Protein AF-A0A951KDK4-F1 (afdb_monomer)

Nearest PDB structures (foldseek):
  2oqk-assembly1_A  TM=6.775E-01  e=5.204E-03  Cryptosporidium parvum Iowa II
  6zp4-assembly1_G  TM=6.959E-01  e=1.369E-02  Homo sapiens
  8s8e-assembly1_i  TM=6.878E-01  e=4.715E-02  Saccharomyces cerevisiae S288C
  9e8n-assembly1_D  TM=5.564E-01  e=2.105E-02  Homo sapiens
  8ybm-assembly1_A  TM=3.283E-01  e=1.458E-01  Staphylococcus aureus

Secondary structure (DSSP, 8-state):
---------------------------------PPPS-------------------------------SSSSSSTTSSSSSSSSTTSSTTTTT--EEEEEEE-S--TT-SEEEEEETTS-EEEEEE--TT-TT--TT-EEEEEEEEETTEEEEEEEEEEE-TTTTSTT-EEEEEEEEEE-STTEEEEEETTS-EEEEEE--SSPP---TT-EEEEEEEEETTEEEEEEEEEE--TT-EEEEEEEEEEEEEETTEEEEEETTS-EEEEE-SS--TT--TT-EEEEEEEEETTEEEEEEEEE-

Sequence (301 aa):
MKLQLTRNRFAALAVLGSITGAPFLALIPSALAAPPDQAPAWGYRNKDNKGKKPKKDKNRDRDNRYDDRDRDRDRDRDRDRDRDRDRDRDRDNRNVTVFGTAVRDVRGSERFEVRLDNGRTVQVISRDRETRRISRGDRVELRGDFANNQFIADRVRIVDNRDSDFGQQTTLRGRVVRDLSGRDFEIVTDTGQTVRVRTLRSEPIDLSQGNRVTVQGRFENNVFIARDVDVARNADRRRVDFPGVVVSRVGSSRLLVRGDNGRIYTVTADFSLSRFDRDDRVRVIGFGNGSIVSADTIESL

Foldseek 3Di:
DDDDDDDDDDDDDDDDDDDPDDDPPDPDPPPPPDPPPDDPPPDPPPPPCPDPDPDPPPPDDDDDDPPDDDPPPPPPPPVVVVVVVVVVVVVPPFWDKWKFFFQAADAPAQWGWTQTPVRDIAIEGEPDNPPRDRGGGFIKIFTAHDDPRHGDGPDIDRPDCVVVVQPDFDKFKFFFQADPPDFWTWGQTPVRDIAIEGEPDNDGDPHDGGFIWIFTADDDPRHGYGPDIDGPRPPVWDWDKFKFFFQADPDQFWTFTQTPVRDTAIEGEPHGPPVHHGRFIWIFTATDDPRYGYGPDIDTD

Mean predicted aligned error: 18.34 Å

Solvent-accessible surface area (backbone atoms only — not comparable to full-atom values): 18414 Å² total; per-residue (Å²): 140,84,88,82,85,83,82,83,82,80,83,83,82,82,81,87,77,86,79,89,73,81,84,82,78,77,84,73,82,80,77,76,74,73,77,81,92,74,74,82,86,81,73,86,74,78,85,76,76,71,78,77,73,78,81,75,82,79,86,69,81,79,90,82,84,89,84,80,88,86,76,81,81,74,66,79,74,66,68,73,67,66,67,67,65,65,65,61,64,70,65,78,72,51,70,43,78,48,51,28,32,27,70,43,64,35,84,86,50,57,53,40,36,30,34,30,79,89,69,51,74,35,45,32,38,45,72,43,90,80,62,72,78,56,45,44,50,41,35,33,38,35,30,25,37,81,54,94,82,28,34,43,21,64,40,75,41,76,74,54,57,89,73,46,88,49,56,52,73,43,76,48,46,29,30,30,69,39,70,70,58,74,47,37,33,30,27,33,31,81,86,69,49,78,43,45,35,34,48,71,56,89,66,70,69,96,70,53,70,67,41,36,37,41,34,35,22,27,80,53,95,86,29,33,43,20,71,42,74,47,67,49,72,57,82,80,43,44,78,40,74,46,51,27,30,28,67,39,72,81,49,59,37,30,34,34,31,32,31,78,88,73,49,68,27,44,36,34,40,96,54,80,46,76,88,60,52,66,72,40,43,31,36,43,32,31,34,30,59,86,52,39,29,46,37,79,44,77,43,80,106

pLDDT: mean 76.38, std 20.79, range [36.69, 98.5]

Radius of gyration: 36.74 Å; Cα contacts (8 Å, |Δi|>4): 496; chains: 1; bounding box: 134×56×90 Å

Structure (mmCIF, N/CA/C/O backbone):
data_AF-A0A951KDK4-F1
#
_entry.id   AF-A0A951KDK4-F1
#
loop_
_atom_site.group_PDB
_atom_site.id
_atom_site.type_symbol
_atom_site.label_atom_id
_atom_site.label_alt_id
_atom_site.label_comp_id
_atom_site.label_asym_id
_atom_site.label_entity_id
_atom_site.label_seq_id
_atom_site.pdbx_PDB_ins_code
_atom_site.Cartn_x
_atom_site.Cartn_y
_atom_site.Cartn_z
_atom_site.occupancy
_atom_site.B_iso_or_equiv
_atom_site.auth_seq_id
_atom_site.auth_comp_id
_atom_site.auth_asym_id
_atom_site.auth_atom_id
_atom_site.pdbx_PDB_model_num
ATOM 1 N N . MET A 1 1 ? -59.812 16.291 -15.151 1.00 43.50 1 MET A N 1
ATOM 2 C CA . MET A 1 1 ? -58.548 15.866 -14.508 1.00 43.50 1 MET A CA 1
ATOM 3 C C . MET A 1 1 ? -57.564 17.028 -14.537 1.00 43.50 1 MET A C 1
ATOM 5 O O . MET A 1 1 ? -57.086 17.370 -15.607 1.00 43.50 1 MET A O 1
ATOM 9 N N . LYS A 1 2 ? -57.326 17.695 -13.401 1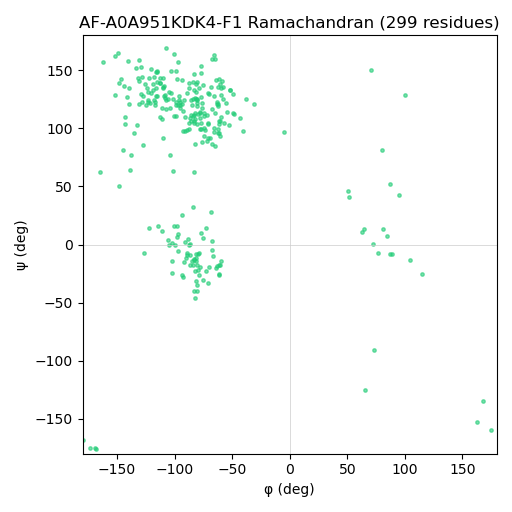.00 37.97 2 LYS A N 1
ATOM 10 C CA . LYS A 1 2 ? -56.331 18.774 -13.264 1.00 37.97 2 LYS A CA 1
ATOM 11 C C . LYS A 1 2 ? -55.196 18.252 -12.380 1.00 37.97 2 LYS A C 1
ATOM 13 O O . LYS A 1 2 ? -55.411 18.064 -11.188 1.00 37.97 2 LYS A O 1
ATOM 18 N N . LEU A 1 3 ? -54.031 17.981 -12.970 1.00 48.62 3 LEU A N 1
ATOM 19 C CA . LEU A 1 3 ? -52.807 17.665 -12.230 1.00 48.62 3 LEU A CA 1
ATOM 20 C C . LEU A 1 3 ? -52.234 18.960 -11.643 1.00 48.62 3 LEU A C 1
ATOM 22 O O . LEU A 1 3 ? -51.930 19.891 -12.387 1.00 48.62 3 LEU A O 1
ATOM 26 N N . GLN A 1 4 ? -52.077 19.013 -10.321 1.00 52.53 4 GLN A N 1
ATOM 27 C CA . GLN A 1 4 ? -51.298 20.055 -9.658 1.00 52.53 4 GLN A CA 1
ATOM 28 C C . GLN A 1 4 ? -49.860 19.572 -9.455 1.00 52.53 4 GLN A C 1
ATOM 30 O O . GLN A 1 4 ? -49.618 18.549 -8.821 1.00 52.53 4 GLN A O 1
ATOM 35 N N . LEU A 1 5 ? -48.914 20.321 -10.024 1.00 53.59 5 LEU A N 1
ATOM 36 C CA . LEU A 1 5 ? -47.475 20.126 -9.874 1.00 53.59 5 LEU A CA 1
ATOM 37 C C . LEU A 1 5 ? -47.011 20.804 -8.574 1.00 53.59 5 LEU A C 1
ATOM 39 O O . LEU A 1 5 ? -46.991 22.033 -8.477 1.00 53.59 5 LEU A O 1
ATOM 43 N N . THR A 1 6 ? -46.610 20.020 -7.577 1.00 54.47 6 THR A N 1
ATOM 44 C CA . THR A 1 6 ? -45.959 20.519 -6.359 1.00 54.47 6 THR A CA 1
ATOM 45 C C . THR A 1 6 ? -44.490 20.840 -6.636 1.00 54.47 6 THR A C 1
ATOM 47 O O . THR A 1 6 ? -43.681 19.956 -6.915 1.00 54.47 6 THR A O 1
ATOM 50 N N . ARG A 1 7 ? -44.139 22.129 -6.562 1.00 50.25 7 ARG A N 1
ATOM 51 C CA . ARG A 1 7 ? -42.758 22.632 -6.601 1.00 50.25 7 ARG A CA 1
ATOM 52 C C . ARG A 1 7 ? -42.089 22.425 -5.239 1.00 50.25 7 ARG A C 1
ATOM 54 O O . ARG A 1 7 ? -42.379 23.159 -4.299 1.00 50.25 7 ARG A O 1
ATOM 61 N N . ASN A 1 8 ? -41.144 21.491 -5.162 1.00 46.19 8 ASN A N 1
ATOM 62 C CA . ASN A 1 8 ? -40.231 21.381 -4.025 1.00 46.19 8 ASN A CA 1
ATOM 63 C C . ASN A 1 8 ? -39.161 22.478 -4.107 1.00 46.19 8 ASN A C 1
ATOM 65 O O . ASN A 1 8 ? -38.371 22.531 -5.049 1.00 46.19 8 ASN A O 1
ATOM 69 N N . ARG A 1 9 ? -39.149 23.367 -3.110 1.00 50.81 9 ARG A N 1
ATOM 70 C CA . ARG A 1 9 ? -38.079 24.342 -2.878 1.00 50.81 9 ARG A CA 1
ATOM 71 C C . ARG A 1 9 ? -36.964 23.658 -2.087 1.00 50.81 9 ARG A C 1
ATOM 73 O O . ARG A 1 9 ? -37.146 23.368 -0.911 1.00 50.81 9 ARG A O 1
ATOM 80 N N . PHE A 1 10 ? -35.816 23.426 -2.718 1.00 42.81 10 PHE A N 1
ATOM 81 C CA . PHE A 1 10 ? -34.583 23.093 -2.006 1.00 42.81 10 PHE A CA 1
ATOM 82 C C . PHE A 1 10 ? -33.932 24.388 -1.519 1.00 42.81 10 PHE A C 1
ATOM 84 O O . PHE A 1 10 ? -33.511 25.224 -2.317 1.00 42.81 10 PHE A O 1
ATOM 91 N N . ALA A 1 11 ? -33.890 24.566 -0.200 1.00 45.47 11 ALA A N 1
ATOM 92 C CA . ALA A 1 11 ? -33.120 25.614 0.449 1.00 45.47 11 ALA A CA 1
ATOM 93 C C . ALA A 1 11 ? -31.633 25.231 0.412 1.00 45.47 11 ALA A C 1
ATOM 95 O O . ALA A 1 11 ? -31.217 24.252 1.031 1.00 45.47 11 ALA A O 1
ATOM 96 N N . ALA A 1 12 ? -30.840 25.997 -0.334 1.00 44.62 12 ALA A N 1
ATOM 97 C CA . ALA A 1 12 ? -29.388 25.938 -0.293 1.00 44.62 12 ALA A CA 1
ATOM 98 C C . ALA A 1 12 ? -28.905 26.665 0.970 1.00 44.62 12 ALA A C 1
ATOM 100 O O . ALA A 1 12 ? -28.935 27.893 1.038 1.00 44.62 12 ALA A O 1
ATOM 101 N N . LEU A 1 13 ? -28.486 25.903 1.981 1.00 41.09 13 LEU A N 1
ATOM 102 C CA . LEU A 1 13 ? -27.825 26.439 3.165 1.00 41.09 13 LEU A CA 1
ATOM 103 C C . LEU A 1 13 ? -26.317 26.513 2.880 1.00 41.09 13 LEU A C 1
ATOM 105 O O . LEU A 1 13 ? -25.609 25.509 2.932 1.00 41.09 13 LEU A O 1
ATOM 109 N N . ALA A 1 14 ? -25.835 27.702 2.527 1.00 42.59 14 ALA A N 1
ATOM 110 C CA . ALA A 1 14 ? -24.412 27.991 2.403 1.00 42.59 14 ALA A CA 1
ATOM 111 C C . ALA A 1 14 ? -23.841 28.304 3.794 1.00 42.59 14 ALA A C 1
ATOM 113 O O . ALA A 1 14 ? -24.112 29.361 4.359 1.00 42.59 14 ALA A O 1
ATOM 114 N N . VAL A 1 15 ? -23.052 27.384 4.351 1.00 42.22 15 VAL A N 1
ATOM 115 C CA . VAL A 1 15 ? -22.267 27.631 5.568 1.00 42.22 15 VAL A CA 1
ATOM 116 C C . VAL A 1 15 ? -20.880 28.110 5.147 1.00 42.22 15 VAL A C 1
ATOM 118 O O . VAL A 1 15 ? -20.004 27.326 4.790 1.00 42.22 15 VAL A O 1
ATOM 121 N N . LEU A 1 16 ? -20.709 29.431 5.166 1.00 42.94 16 LEU A N 1
ATOM 122 C CA . LEU A 1 16 ? -19.423 30.120 5.114 1.00 42.94 16 LEU A CA 1
ATOM 123 C C . LEU A 1 16 ? -18.734 29.965 6.476 1.00 42.94 16 LEU A C 1
ATOM 125 O O . LEU A 1 16 ? -19.040 30.682 7.423 1.00 42.94 16 LEU A O 1
ATOM 129 N N . GLY A 1 17 ? -17.817 29.005 6.574 1.00 36.69 17 GLY A N 1
ATOM 130 C CA . GLY A 1 17 ? -16.905 28.855 7.706 1.00 36.69 17 GLY A CA 1
ATOM 131 C C . GLY A 1 17 ? -15.484 29.204 7.282 1.00 36.69 17 GLY A C 1
ATOM 132 O O . GLY A 1 17 ? -14.754 28.350 6.788 1.00 36.69 17 GLY A O 1
ATOM 133 N N . SER A 1 18 ? -15.090 30.464 7.449 1.00 44.06 18 SER A N 1
ATOM 134 C CA . SER A 1 18 ? -13.714 30.924 7.268 1.00 44.06 18 SER A CA 1
ATOM 135 C C . SER A 1 18 ? -12.853 30.467 8.448 1.00 44.06 18 SER A C 1
ATOM 137 O O . SER A 1 18 ? -12.879 31.083 9.512 1.00 44.06 18 SER A O 1
ATOM 139 N N . ILE A 1 19 ? -12.083 29.393 8.265 1.00 41.88 19 ILE A N 1
ATOM 140 C CA . ILE A 1 19 ? -11.033 28.994 9.209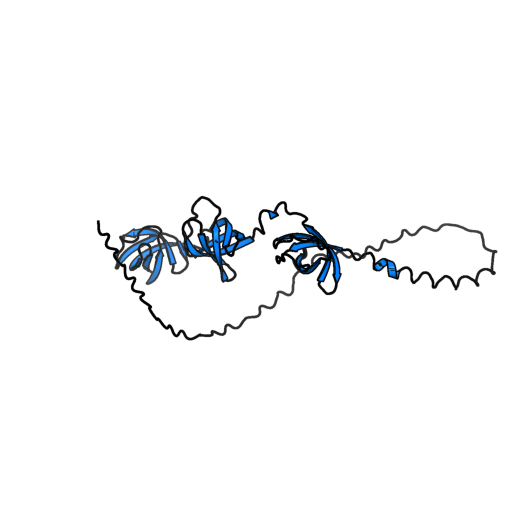 1.00 41.88 19 ILE A CA 1
ATOM 141 C C . ILE A 1 19 ? -9.732 29.664 8.766 1.00 41.88 19 ILE A C 1
ATOM 143 O O . ILE A 1 19 ? -9.029 29.187 7.878 1.00 41.88 19 ILE A O 1
ATOM 147 N N . THR A 1 20 ? -9.410 30.790 9.397 1.00 46.00 20 THR A N 1
ATOM 148 C CA . THR A 1 20 ? -8.058 31.354 9.426 1.00 46.00 20 THR A CA 1
ATOM 149 C C . THR A 1 20 ? -7.165 30.450 10.276 1.00 46.00 20 THR A C 1
ATOM 151 O O . THR A 1 20 ? -7.101 30.592 11.495 1.00 46.00 20 THR A O 1
ATOM 154 N N . GLY A 1 21 ? -6.505 29.485 9.636 1.00 41.78 21 GLY A N 1
ATOM 155 C CA . GLY A 1 21 ? -5.453 28.667 10.239 1.00 41.78 21 GLY A CA 1
ATOM 156 C C . GLY A 1 21 ? -4.080 29.207 9.852 1.00 41.78 21 GLY A C 1
ATOM 157 O O . GLY A 1 21 ? -3.688 29.126 8.691 1.00 41.78 21 GLY A O 1
ATOM 158 N N . ALA A 1 22 ? -3.364 29.777 10.820 1.00 45.50 22 ALA A N 1
ATOM 159 C CA . ALA A 1 22 ? -1.992 30.244 10.660 1.00 45.50 22 ALA A CA 1
ATOM 160 C C . ALA A 1 22 ? -1.043 29.087 10.271 1.00 45.50 22 ALA A C 1
ATOM 162 O O . ALA A 1 22 ? -1.128 28.009 10.868 1.00 45.50 22 ALA A O 1
ATOM 163 N N . PRO A 1 23 ? -0.105 29.285 9.327 1.00 51.00 23 PRO A N 1
ATOM 164 C CA . PRO A 1 23 ? 0.913 28.289 9.036 1.00 51.00 23 PRO A CA 1
ATOM 165 C C . PRO A 1 23 ? 1.996 28.341 10.122 1.00 51.00 23 PRO A C 1
ATOM 167 O O . PRO A 1 23 ? 2.900 29.172 10.081 1.00 51.00 23 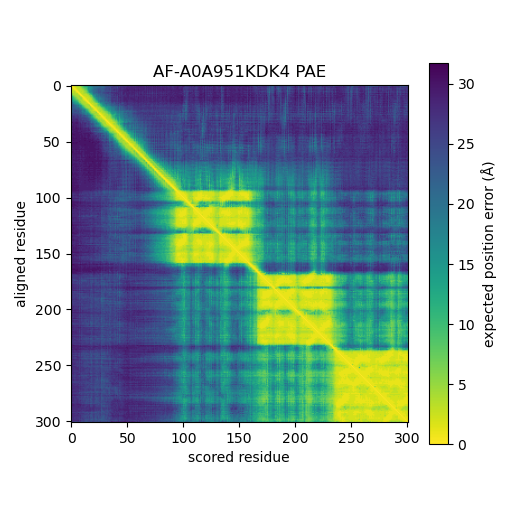PRO A O 1
ATOM 170 N N . PHE A 1 24 ? 1.932 27.434 11.097 1.00 44.62 24 PHE A N 1
ATOM 171 C CA . PHE A 1 24 ? 3.109 27.096 11.897 1.00 44.62 24 PHE A CA 1
ATOM 172 C C . PHE A 1 24 ? 4.077 26.302 11.010 1.00 44.62 24 PHE A C 1
ATOM 174 O O . PHE A 1 24 ? 3.990 25.081 10.886 1.00 44.62 24 PHE A O 1
ATOM 181 N N . LEU A 1 25 ? 4.991 27.020 10.358 1.00 41.25 25 LEU A N 1
ATOM 182 C CA . LEU A 1 25 ? 6.169 26.453 9.709 1.00 41.25 25 LEU A CA 1
ATOM 183 C C . LEU A 1 25 ? 7.148 25.995 10.798 1.00 41.25 25 LEU A C 1
ATOM 185 O O . LEU A 1 25 ? 8.013 26.749 11.237 1.00 41.25 25 LEU A O 1
ATOM 189 N N . ALA A 1 26 ? 7.003 24.752 11.253 1.00 46.75 26 ALA A N 1
ATOM 190 C CA . ALA A 1 26 ? 8.054 24.086 12.008 1.00 46.75 26 ALA A CA 1
ATOM 191 C C . ALA A 1 26 ? 9.205 23.753 11.043 1.00 46.75 26 ALA A C 1
ATOM 193 O O . ALA A 1 26 ? 9.111 22.837 10.227 1.00 46.75 26 ALA A O 1
ATOM 194 N N . LEU A 1 27 ? 10.284 24.533 11.126 1.00 46.09 27 LEU A N 1
ATOM 195 C CA . LEU A 1 27 ? 11.585 24.230 10.534 1.00 46.09 27 LEU A CA 1
ATOM 196 C C . LEU A 1 27 ? 12.127 22.945 11.173 1.00 46.09 27 LEU A C 1
ATOM 198 O O . LEU A 1 27 ? 12.706 22.974 12.256 1.00 46.09 27 LEU A O 1
ATOM 202 N N . ILE A 1 28 ? 11.917 21.810 10.512 1.00 48.34 28 ILE A N 1
ATOM 203 C CA . ILE A 1 28 ? 12.611 20.566 10.842 1.00 48.34 28 ILE A CA 1
ATOM 204 C C . ILE A 1 28 ? 13.993 20.654 10.180 1.00 48.34 28 ILE A C 1
ATOM 206 O O . ILE A 1 28 ? 14.056 20.781 8.954 1.00 48.34 28 ILE A O 1
ATOM 210 N N . PRO A 1 29 ? 15.106 20.605 10.932 1.00 49.69 29 PRO A N 1
ATOM 211 C CA . PRO A 1 29 ? 16.421 20.487 10.328 1.00 49.69 29 PRO A CA 1
ATOM 212 C C . PRO A 1 29 ? 16.508 19.130 9.625 1.00 49.69 29 PRO A C 1
ATOM 214 O O . PRO A 1 29 ? 16.482 18.076 10.260 1.00 49.69 29 PRO A O 1
ATOM 217 N N . SER A 1 30 ? 16.593 19.159 8.297 1.00 49.06 30 SER A N 1
ATOM 218 C CA . SER A 1 30 ? 16.946 17.999 7.487 1.00 49.06 30 SER A CA 1
ATOM 219 C C . SER A 1 30 ? 18.354 17.559 7.876 1.00 49.06 30 SER A C 1
ATOM 221 O O . SER A 1 30 ? 19.343 18.106 7.390 1.00 49.06 30 SER A O 1
ATOM 223 N N . ALA A 1 31 ? 18.458 16.581 8.773 1.00 49.97 31 ALA A N 1
ATOM 224 C CA . ALA A 1 31 ? 19.688 15.834 8.947 1.00 49.97 31 ALA A CA 1
ATOM 225 C C . ALA A 1 31 ? 19.964 15.116 7.619 1.00 49.97 31 ALA A C 1
ATOM 227 O O . ALA A 1 31 ? 19.340 14.102 7.304 1.00 49.97 31 ALA A O 1
ATOM 228 N N . LEU A 1 32 ? 20.858 15.688 6.808 1.00 48.69 32 LEU A N 1
ATOM 229 C CA . LEU A 1 32 ? 21.494 14.991 5.700 1.00 48.69 32 LEU A CA 1
ATOM 230 C C . LEU A 1 32 ? 22.253 13.807 6.299 1.00 48.69 32 LEU A C 1
ATOM 232 O O . LEU A 1 32 ? 23.388 13.939 6.751 1.00 48.69 32 LEU A O 1
ATOM 236 N N . ALA A 1 33 ? 21.600 12.649 6.335 1.00 49.97 33 ALA A N 1
ATOM 237 C CA . ALA A 1 33 ? 22.292 11.388 6.494 1.00 49.97 33 ALA A CA 1
ATOM 238 C C . ALA A 1 33 ? 23.247 11.265 5.303 1.00 49.97 33 ALA A C 1
ATOM 240 O O . ALA A 1 33 ? 22.812 11.137 4.156 1.00 49.97 33 ALA A O 1
ATOM 241 N N . ALA A 1 34 ? 24.545 11.384 5.583 1.00 58.94 34 ALA A N 1
ATOM 242 C CA . ALA A 1 34 ? 25.585 11.096 4.614 1.00 58.94 34 ALA A CA 1
ATOM 243 C C . ALA A 1 34 ? 25.328 9.695 4.026 1.00 58.94 34 ALA A C 1
ATOM 245 O O . ALA A 1 34 ? 25.021 8.768 4.787 1.00 58.94 34 ALA A O 1
ATOM 246 N N . PRO A 1 35 ? 25.393 9.524 2.696 1.00 58.19 35 PRO A N 1
ATOM 247 C CA . PRO A 1 35 ? 25.260 8.206 2.100 1.00 58.19 35 PRO A CA 1
ATOM 248 C C . PRO A 1 35 ? 26.357 7.284 2.663 1.00 58.19 35 PRO A C 1
ATOM 250 O O . PRO A 1 35 ? 27.486 7.733 2.861 1.00 58.19 35 PRO A O 1
ATOM 253 N N . PRO A 1 36 ? 26.053 6.007 2.950 1.00 57.22 36 PRO A N 1
ATOM 254 C CA . PRO A 1 36 ? 27.064 5.057 3.390 1.00 57.22 36 PRO A CA 1
ATOM 255 C C . PRO A 1 36 ? 28.115 4.871 2.287 1.00 57.22 36 PRO A C 1
ATOM 257 O O . PRO A 1 36 ? 27.802 4.414 1.190 1.00 57.22 36 PRO A O 1
ATOM 260 N N . ASP A 1 37 ? 29.366 5.198 2.605 1.00 51.91 37 ASP A N 1
ATOM 261 C CA . ASP A 1 37 ? 30.514 5.234 1.685 1.00 51.91 37 ASP A CA 1
ATOM 262 C C . ASP A 1 37 ? 31.041 3.854 1.245 1.00 51.91 37 ASP A C 1
ATOM 264 O O . ASP A 1 37 ? 32.146 3.735 0.718 1.00 51.91 37 ASP A O 1
ATOM 268 N N . GLN A 1 38 ? 30.300 2.767 1.467 1.00 58.38 38 GLN A N 1
ATOM 269 C CA . GLN A 1 38 ? 30.813 1.417 1.219 1.00 58.38 38 GLN A CA 1
ATOM 270 C C . GLN A 1 38 ? 29.727 0.478 0.697 1.00 58.38 38 GLN A C 1
ATOM 272 O O . GLN A 1 38 ? 29.180 -0.350 1.422 1.00 58.38 38 GLN A O 1
ATOM 277 N N . ALA A 1 39 ? 29.456 0.565 -0.605 1.00 43.66 39 ALA A N 1
ATOM 278 C CA . ALA A 1 39 ? 28.960 -0.585 -1.350 1.00 43.66 39 ALA A CA 1
ATOM 279 C C . ALA A 1 39 ? 30.172 -1.327 -1.950 1.00 43.66 39 ALA A C 1
ATOM 281 O O . ALA A 1 39 ? 30.963 -0.702 -2.663 1.00 43.66 39 ALA A O 1
ATOM 282 N N . PRO A 1 40 ? 30.355 -2.637 -1.695 1.00 49.97 40 PRO A N 1
ATOM 283 C CA . PRO A 1 40 ? 31.399 -3.407 -2.356 1.00 49.97 40 PRO A CA 1
ATOM 284 C C . PRO A 1 40 ? 31.136 -3.414 -3.865 1.00 49.97 40 PRO A C 1
ATOM 286 O O . PRO A 1 40 ? 30.081 -3.851 -4.327 1.00 49.97 40 PRO A O 1
ATOM 289 N N . ALA A 1 41 ? 32.099 -2.912 -4.637 1.00 47.44 41 ALA A N 1
ATOM 290 C CA . ALA A 1 41 ? 32.086 -2.947 -6.092 1.00 47.44 41 ALA A CA 1
ATOM 291 C C . ALA A 1 41 ? 32.218 -4.402 -6.572 1.00 47.44 41 ALA A C 1
ATOM 293 O O . ALA A 1 41 ? 33.312 -4.908 -6.818 1.00 47.44 41 ALA A O 1
ATOM 294 N N . TRP A 1 42 ? 31.090 -5.102 -6.679 1.00 42.94 42 TRP A N 1
ATOM 295 C CA . TRP A 1 42 ? 31.045 -6.435 -7.262 1.00 42.94 42 TRP A CA 1
ATOM 296 C C . TRP A 1 42 ? 31.242 -6.347 -8.778 1.00 42.94 42 TRP A C 1
ATOM 298 O O . TRP A 1 42 ? 30.369 -5.902 -9.516 1.00 42.94 42 TRP A O 1
ATOM 308 N N . GLY A 1 43 ? 32.390 -6.844 -9.238 1.00 48.78 43 GLY A N 1
ATOM 309 C CA . GLY A 1 43 ? 32.465 -7.539 -10.519 1.00 48.78 43 GLY A CA 1
ATOM 310 C C . GLY A 1 43 ? 32.699 -6.691 -11.767 1.00 48.78 43 GLY A C 1
ATOM 311 O O . GLY A 1 43 ? 32.037 -6.914 -12.779 1.00 48.78 43 GLY A O 1
ATOM 312 N N . TYR A 1 44 ? 33.725 -5.837 -11.780 1.00 37.81 44 TYR A N 1
ATOM 313 C CA . TYR A 1 44 ? 34.425 -5.590 -13.044 1.00 37.81 44 TYR A CA 1
ATOM 314 C C . TYR A 1 44 ? 35.286 -6.813 -13.361 1.00 37.81 44 TYR A C 1
ATOM 316 O O . TYR A 1 44 ? 36.407 -6.982 -12.887 1.00 37.81 44 TYR A O 1
ATOM 324 N N . ARG A 1 45 ? 34.709 -7.721 -14.147 1.00 43.28 45 ARG A N 1
ATOM 325 C CA . ARG A 1 45 ? 35.427 -8.822 -14.783 1.00 43.28 45 ARG A CA 1
ATOM 326 C C . ARG A 1 45 ? 36.394 -8.200 -15.790 1.00 43.28 45 ARG A C 1
ATOM 328 O O . ARG A 1 45 ? 35.972 -7.802 -16.875 1.00 43.28 45 ARG A O 1
ATOM 335 N N . ASN A 1 46 ? 37.666 -8.088 -15.404 1.00 45.50 46 ASN A N 1
ATOM 336 C CA . ASN A 1 46 ? 38.752 -7.630 -16.268 1.00 45.50 46 ASN A CA 1
ATOM 337 C C . ASN A 1 46 ? 38.700 -8.375 -17.605 1.00 45.50 46 ASN A C 1
ATOM 339 O O . ASN A 1 46 ? 38.931 -9.582 -17.686 1.00 45.50 46 ASN A O 1
ATOM 343 N N . LYS A 1 47 ? 38.390 -7.630 -18.667 1.00 48.47 47 LYS A N 1
ATOM 344 C CA . LYS A 1 47 ? 38.433 -8.068 -20.066 1.00 48.47 47 LYS A CA 1
ATOM 345 C C . LYS A 1 47 ? 39.852 -7.942 -20.641 1.00 48.47 47 LYS A C 1
ATOM 347 O O . LYS A 1 47 ? 40.021 -7.747 -21.837 1.00 48.47 47 LYS A O 1
ATOM 352 N N . ASP A 1 48 ? 40.870 -8.136 -19.805 1.00 51.41 48 ASP A N 1
ATOM 353 C CA . ASP A 1 48 ? 42.284 -8.092 -20.196 1.00 51.41 48 ASP A CA 1
ATOM 354 C C . ASP A 1 48 ? 42.845 -9.469 -20.555 1.00 51.41 48 ASP A C 1
ATOM 356 O O . ASP A 1 48 ? 44.051 -9.701 -20.513 1.00 51.41 48 ASP A O 1
ATOM 360 N N . ASN A 1 49 ? 41.989 -10.399 -20.984 1.00 47.41 49 ASN A N 1
ATOM 361 C CA . ASN A 1 49 ? 42.457 -11.631 -21.606 1.00 47.41 49 ASN A CA 1
ATOM 362 C C . ASN A 1 49 ? 42.732 -11.375 -23.097 1.00 47.41 49 ASN A C 1
ATOM 364 O O . ASN A 1 49 ? 42.092 -11.931 -23.990 1.00 47.41 49 ASN A O 1
ATOM 368 N N . LYS A 1 50 ? 43.697 -10.482 -23.366 1.00 48.66 50 LYS A N 1
ATOM 369 C CA . LYS A 1 50 ? 44.366 -10.392 -24.666 1.00 48.66 50 LYS A CA 1
ATOM 370 C C . LYS A 1 50 ? 45.038 -11.737 -24.898 1.00 48.66 50 LYS A C 1
ATOM 372 O O . LYS A 1 50 ? 46.036 -12.058 -24.255 1.00 48.66 50 LYS A O 1
ATOM 377 N N . GLY A 1 51 ? 44.449 -12.518 -25.802 1.00 48.03 51 GLY A N 1
ATOM 378 C CA . GLY A 1 51 ? 44.958 -13.805 -26.246 1.00 48.03 51 GLY A CA 1
ATOM 379 C C . GLY A 1 51 ? 46.462 -13.738 -26.478 1.00 48.03 51 GLY A C 1
ATOM 380 O O . GLY A 1 51 ? 46.942 -13.103 -27.421 1.00 48.03 51 GLY A O 1
ATOM 381 N N . LYS A 1 52 ? 47.208 -14.398 -25.591 1.00 47.91 52 LYS A N 1
ATOM 382 C CA . LYS A 1 52 ? 48.607 -14.728 -25.821 1.00 47.91 52 LYS A CA 1
ATOM 383 C C . LYS A 1 52 ? 48.627 -15.621 -27.055 1.00 47.91 52 LYS A C 1
ATOM 385 O O . LYS A 1 52 ? 48.234 -16.782 -26.992 1.00 47.91 52 LYS A O 1
ATOM 390 N N . LYS A 1 53 ? 49.031 -15.048 -28.191 1.00 52.88 53 LYS A N 1
ATOM 391 C CA . LYS A 1 53 ? 49.350 -15.805 -29.402 1.00 52.88 53 LYS A CA 1
ATOM 392 C C . LYS A 1 53 ? 50.299 -16.942 -28.999 1.00 52.88 53 LYS A C 1
ATOM 394 O O . LYS A 1 53 ? 51.289 -16.653 -28.318 1.00 52.88 53 LYS A O 1
ATOM 399 N N . PRO A 1 54 ? 50.027 -18.202 -29.374 1.00 53.50 54 PRO A N 1
ATOM 400 C CA . PRO A 1 54 ? 50.965 -19.283 -29.125 1.00 53.50 54 PRO A CA 1
ATOM 401 C C . PRO A 1 54 ? 52.291 -18.926 -29.801 1.00 53.50 54 PRO A C 1
ATOM 403 O O . PRO A 1 54 ? 52.331 -18.591 -30.989 1.00 53.50 54 PRO A O 1
ATOM 406 N N . LYS A 1 55 ? 53.370 -18.928 -29.013 1.00 50.81 55 LYS A N 1
ATOM 407 C CA . LYS A 1 55 ? 54.732 -18.816 -29.528 1.00 50.81 55 LYS A CA 1
ATOM 408 C C . LYS A 1 55 ? 54.948 -20.030 -30.426 1.00 50.81 55 LYS A C 1
ATOM 410 O O . LYS A 1 55 ? 55.008 -21.153 -29.949 1.00 50.81 55 LYS A O 1
ATOM 415 N N . LYS A 1 56 ? 54.960 -19.795 -31.737 1.00 48.00 56 LYS A N 1
ATOM 416 C CA . LYS A 1 56 ? 55.330 -20.795 -32.732 1.00 48.00 56 LYS A CA 1
ATOM 417 C C . LYS A 1 56 ? 56.833 -21.002 -32.594 1.00 48.00 56 LYS A C 1
ATOM 419 O O . LYS A 1 56 ? 57.601 -20.130 -33.002 1.00 48.00 56 LYS A O 1
ATOM 424 N N . ASP A 1 57 ? 57.214 -22.114 -31.978 1.00 52.50 57 ASP A N 1
ATOM 425 C CA . ASP A 1 57 ? 58.599 -22.549 -31.873 1.00 52.50 57 ASP A CA 1
ATOM 426 C C . ASP A 1 57 ? 59.200 -22.621 -33.275 1.00 52.50 57 ASP A C 1
ATOM 428 O O . ASP A 1 57 ? 58.758 -23.361 -34.157 1.00 52.50 57 ASP A O 1
ATOM 432 N N . LYS A 1 58 ? 60.167 -21.736 -33.500 1.00 45.44 58 LYS A N 1
ATOM 433 C CA . LYS A 1 58 ? 60.847 -21.539 -34.771 1.00 45.44 58 LYS A CA 1
ATOM 434 C C . LYS A 1 58 ? 62.201 -22.236 -34.689 1.00 45.44 58 LYS A C 1
ATOM 436 O O . LYS A 1 58 ? 63.234 -21.588 -34.777 1.00 45.44 58 LYS A O 1
ATOM 441 N N . ASN A 1 59 ? 62.176 -23.558 -34.537 1.00 51.09 59 ASN A N 1
ATOM 442 C CA . ASN A 1 59 ? 63.314 -24.396 -34.900 1.00 51.09 59 ASN A CA 1
ATOM 443 C C . ASN A 1 59 ? 63.239 -24.632 -36.408 1.00 51.09 59 ASN A C 1
ATOM 445 O O . ASN A 1 59 ? 62.616 -25.576 -36.890 1.00 51.09 59 ASN A O 1
ATOM 449 N N . ARG A 1 60 ? 63.820 -23.701 -37.163 1.00 46.50 60 ARG A N 1
ATOM 450 C CA . ARG A 1 60 ? 64.281 -23.983 -38.519 1.00 46.50 60 ARG A CA 1
ATOM 451 C C . ARG A 1 60 ? 65.727 -23.536 -38.597 1.00 46.50 60 ARG A C 1
ATOM 453 O O . ARG A 1 60 ? 66.031 -22.392 -38.930 1.00 46.50 60 ARG A O 1
ATOM 460 N N . ASP A 1 61 ? 66.567 -24.477 -38.187 1.00 46.94 61 ASP A N 1
ATOM 461 C CA . ASP A 1 61 ? 67.905 -24.704 -38.713 1.00 46.94 61 ASP A CA 1
ATOM 462 C C . ASP A 1 61 ? 67.943 -24.310 -40.201 1.00 46.94 61 ASP A C 1
ATOM 464 O O . ASP A 1 61 ? 67.046 -24.660 -40.968 1.00 46.94 61 ASP A O 1
ATOM 468 N N . ARG A 1 62 ? 68.803 -23.357 -40.560 1.00 50.81 62 ARG A N 1
ATOM 469 C CA . ARG A 1 62 ? 70.209 -23.574 -40.937 1.00 50.81 62 ARG A CA 1
ATOM 470 C C . ARG A 1 62 ? 70.283 -23.557 -42.470 1.00 50.81 62 ARG A C 1
ATOM 472 O O . ARG A 1 62 ? 69.493 -24.201 -43.144 1.00 50.81 62 ARG A O 1
ATOM 479 N N . ASP A 1 63 ? 71.207 -22.735 -42.957 1.00 48.28 63 ASP A N 1
ATOM 480 C CA . ASP A 1 63 ? 71.696 -22.667 -44.339 1.00 48.28 63 ASP A CA 1
ATOM 481 C C . ASP A 1 63 ? 70.836 -21.914 -45.368 1.00 48.28 63 ASP A C 1
ATOM 483 O O . ASP A 1 63 ? 70.103 -22.489 -46.161 1.00 48.28 63 ASP A O 1
ATOM 487 N N . ASN A 1 64 ? 70.978 -20.583 -45.373 1.00 43.72 64 ASN A N 1
ATOM 488 C CA . ASN A 1 64 ? 71.067 -19.790 -46.611 1.00 43.72 64 ASN A CA 1
ATOM 489 C C . ASN A 1 64 ? 71.591 -18.375 -46.300 1.00 43.72 64 ASN A C 1
ATOM 491 O O . ASN A 1 64 ? 70.910 -17.363 -46.454 1.00 43.72 64 ASN A O 1
ATOM 495 N N . ARG A 1 65 ? 72.826 -18.323 -45.783 1.00 49.00 65 ARG A N 1
ATOM 496 C CA . ARG A 1 65 ? 73.695 -17.142 -45.912 1.00 49.00 65 ARG A CA 1
ATOM 497 C C . ARG A 1 65 ? 74.246 -17.155 -47.338 1.00 49.00 65 ARG A C 1
ATOM 499 O O . ARG A 1 65 ? 74.496 -18.242 -47.835 1.00 49.00 65 ARG A O 1
ATOM 506 N N . TYR A 1 66 ? 74.478 -15.983 -47.920 1.00 44.31 66 TYR A N 1
ATOM 507 C CA . TYR A 1 66 ? 74.968 -15.735 -49.289 1.00 44.31 66 TYR A CA 1
ATOM 508 C C . TYR A 1 66 ? 73.901 -15.482 -50.360 1.00 44.31 66 TYR A C 1
ATOM 510 O O . TYR A 1 66 ? 74.057 -15.926 -51.489 1.00 44.31 66 TYR A O 1
ATOM 518 N N . ASP A 1 67 ? 72.874 -14.688 -50.048 1.00 45.94 67 ASP A N 1
ATOM 519 C CA . ASP A 1 67 ? 72.272 -13.847 -51.095 1.00 45.94 67 ASP A CA 1
ATOM 520 C C . ASP A 1 67 ? 71.970 -12.456 -50.528 1.00 45.94 67 ASP A C 1
ATOM 522 O O . ASP A 1 67 ? 70.885 -12.113 -50.055 1.00 45.94 67 ASP A O 1
ATOM 526 N N . ASP A 1 68 ? 73.074 -11.727 -50.436 1.00 46.44 68 ASP A N 1
ATOM 527 C CA . ASP A 1 68 ? 73.253 -10.394 -49.903 1.00 46.44 68 ASP A CA 1
ATOM 528 C C . ASP A 1 68 ? 72.906 -9.336 -50.972 1.00 46.44 68 ASP A C 1
ATOM 530 O O . ASP A 1 68 ? 73.355 -9.424 -52.111 1.00 46.44 68 ASP A O 1
ATOM 534 N N . ARG A 1 69 ? 72.237 -8.268 -50.512 1.00 46.66 69 ARG A N 1
ATOM 535 C CA . ARG A 1 69 ? 72.556 -6.841 -50.770 1.00 46.66 69 ARG A CA 1
ATOM 536 C C . ARG A 1 69 ? 71.770 -5.956 -51.735 1.00 46.66 69 ARG A C 1
ATOM 538 O O . ARG A 1 69 ? 71.879 -4.749 -51.546 1.00 46.66 69 ARG A O 1
ATOM 545 N N . ASP A 1 70 ? 70.897 -6.444 -52.613 1.00 48.81 70 ASP A N 1
ATOM 546 C CA . ASP A 1 70 ? 70.260 -5.523 -53.588 1.00 48.81 70 ASP A CA 1
ATOM 547 C C . ASP A 1 70 ? 68.755 -5.254 -53.389 1.00 48.81 70 ASP A C 1
ATOM 549 O O . ASP A 1 70 ? 68.108 -4.648 -54.240 1.00 48.81 70 ASP A O 1
ATOM 553 N N . ARG A 1 71 ? 68.162 -5.647 -52.252 1.00 48.53 71 ARG A N 1
ATOM 554 C CA . ARG A 1 71 ? 66.703 -5.516 -52.007 1.00 48.53 71 ARG A CA 1
ATOM 555 C C . ARG A 1 71 ? 66.284 -4.551 -50.897 1.00 48.53 71 ARG A C 1
ATOM 557 O O . ARG A 1 71 ? 65.128 -4.580 -50.471 1.00 48.53 71 ARG A O 1
ATOM 564 N N . ASP A 1 72 ? 67.184 -3.681 -50.455 1.00 50.19 72 ASP A N 1
ATOM 565 C CA . ASP A 1 72 ? 66.948 -2.821 -49.288 1.00 50.19 72 ASP A CA 1
ATOM 566 C C . ASP A 1 72 ? 66.475 -1.394 -49.621 1.00 50.19 72 ASP A C 1
ATOM 568 O O . ASP A 1 72 ? 66.320 -0.586 -48.711 1.00 50.19 72 ASP A O 1
ATOM 572 N N . ARG A 1 73 ? 66.188 -1.060 -50.893 1.00 49.16 73 ARG A N 1
ATOM 573 C CA . ARG A 1 73 ? 65.759 0.306 -51.279 1.00 49.16 73 ARG A CA 1
ATOM 574 C C . ARG A 1 73 ? 64.269 0.527 -51.533 1.00 49.16 73 ARG A C 1
ATOM 576 O O . ARG A 1 73 ? 63.841 1.676 -51.507 1.00 49.16 73 ARG A O 1
ATOM 583 N N . ASP A 1 74 ? 63.471 -0.528 -51.682 1.00 51.53 74 ASP A N 1
ATOM 584 C CA . ASP A 1 74 ? 62.040 -0.378 -52.009 1.00 51.53 74 ASP A CA 1
ATOM 585 C C . ASP A 1 74 ? 61.096 -0.643 -50.823 1.00 51.53 74 ASP A C 1
ATOM 587 O O . ASP A 1 74 ? 59.881 -0.514 -50.950 1.00 51.53 74 ASP A O 1
ATOM 591 N N . ARG A 1 75 ? 61.624 -0.982 -49.637 1.00 50.16 75 ARG A N 1
ATOM 592 C CA . ARG A 1 75 ? 60.807 -1.389 -48.474 1.00 50.16 75 ARG A CA 1
ATOM 593 C C . ARG A 1 75 ? 60.287 -0.260 -47.588 1.00 50.16 75 ARG A C 1
ATOM 595 O O . ARG A 1 75 ? 59.441 -0.523 -46.734 1.00 50.16 75 ARG A O 1
ATOM 602 N N . ASP A 1 76 ? 60.739 0.972 -47.793 1.00 52.09 76 ASP A N 1
ATOM 603 C CA . ASP A 1 76 ? 60.343 2.096 -46.937 1.00 52.09 76 ASP A CA 1
ATOM 604 C C . ASP A 1 76 ? 59.067 2.811 -47.412 1.00 52.09 76 ASP A C 1
ATOM 606 O O . ASP A 1 76 ? 58.529 3.638 -46.681 1.00 52.09 76 ASP A O 1
ATOM 610 N N . ARG A 1 77 ? 58.519 2.469 -48.591 1.00 50.78 77 ARG A N 1
ATOM 611 C CA . ARG A 1 77 ? 57.291 3.098 -49.125 1.00 50.78 77 ARG A CA 1
ATOM 612 C C . ARG A 1 77 ? 55.979 2.402 -48.768 1.00 50.78 77 ARG A C 1
ATOM 614 O O . ARG A 1 77 ? 54.927 3.024 -48.882 1.00 50.78 77 ARG A O 1
ATOM 621 N N . ASP A 1 78 ? 56.027 1.159 -48.298 1.00 53.38 78 ASP A N 1
ATOM 622 C CA . ASP A 1 78 ? 54.811 0.382 -48.018 1.00 53.38 78 ASP A CA 1
ATOM 623 C C . ASP A 1 78 ? 54.382 0.419 -46.542 1.00 53.38 78 ASP A C 1
ATOM 625 O O . ASP A 1 78 ? 53.304 -0.059 -46.198 1.00 53.38 78 ASP A O 1
ATOM 629 N N . ARG A 1 79 ? 55.179 1.027 -45.651 1.00 51.16 79 ARG A N 1
ATOM 630 C CA . ARG A 1 79 ? 54.892 1.051 -44.204 1.00 51.16 79 ARG A CA 1
ATOM 631 C C . ARG A 1 79 ? 53.872 2.096 -43.759 1.00 51.16 79 ARG A C 1
ATOM 633 O O . ARG A 1 79 ? 53.313 1.951 -42.673 1.00 51.16 79 ARG A O 1
ATOM 640 N N . ASP A 1 80 ? 53.596 3.099 -44.586 1.00 54.78 80 ASP A N 1
ATOM 641 C CA . ASP A 1 80 ? 52.662 4.172 -44.227 1.00 54.78 80 ASP A CA 1
ATOM 642 C C . ASP A 1 80 ? 51.211 3.872 -44.632 1.00 54.78 80 ASP A C 1
ATOM 644 O O . ASP A 1 80 ? 50.294 4.527 -44.144 1.00 54.78 80 ASP A O 1
ATOM 648 N N . ARG A 1 81 ? 50.959 2.840 -45.454 1.00 52.19 81 ARG A N 1
ATOM 649 C CA . ARG A 1 81 ? 49.594 2.470 -45.882 1.00 52.19 81 ARG A CA 1
ATOM 650 C C . ARG A 1 81 ? 48.830 1.578 -44.908 1.00 52.19 81 ARG A C 1
ATOM 652 O O . ARG A 1 81 ? 47.605 1.503 -44.997 1.00 52.19 81 ARG A O 1
ATOM 659 N N . ASP A 1 82 ? 49.517 0.932 -43.973 1.00 55.09 82 ASP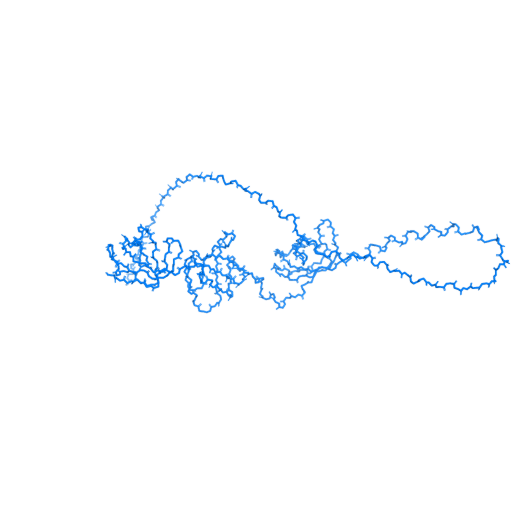 A N 1
ATOM 660 C CA . ASP A 1 82 ? 48.877 -0.013 -43.052 1.00 55.09 82 ASP A CA 1
ATOM 661 C C . ASP A 1 82 ? 48.342 0.649 -41.770 1.00 55.09 82 ASP A C 1
ATOM 663 O O . ASP A 1 82 ? 47.598 0.016 -41.027 1.00 55.09 82 ASP A O 1
ATOM 667 N N . ARG A 1 83 ? 48.651 1.930 -41.508 1.00 54.06 83 ARG A N 1
ATOM 668 C CA . ARG A 1 83 ? 48.163 2.637 -40.305 1.00 54.06 83 ARG A CA 1
ATOM 669 C C . ARG A 1 83 ? 46.752 3.204 -40.420 1.00 54.06 83 ARG A C 1
ATOM 671 O O . ARG A 1 83 ? 46.104 3.385 -39.391 1.00 54.06 83 ARG A O 1
ATOM 678 N N . ASP A 1 84 ? 46.260 3.447 -41.630 1.00 56.78 84 ASP A N 1
ATOM 679 C CA . ASP A 1 84 ? 44.935 4.050 -41.812 1.00 56.78 84 ASP A CA 1
ATOM 680 C C . ASP A 1 84 ? 43.801 3.015 -41.819 1.00 56.78 84 ASP A C 1
ATOM 682 O O . ASP A 1 84 ? 42.653 3.361 -41.556 1.00 56.78 84 ASP A O 1
ATOM 686 N N . ARG A 1 85 ? 44.103 1.724 -42.022 1.00 54.69 85 ARG A N 1
ATOM 687 C CA . ARG A 1 85 ? 43.085 0.655 -42.034 1.00 54.69 85 ARG A CA 1
ATOM 688 C C . ARG A 1 85 ? 42.593 0.217 -40.658 1.00 54.69 85 ARG A C 1
ATOM 690 O O . ARG A 1 85 ? 41.517 -0.373 -40.569 1.00 54.69 85 ARG A O 1
ATOM 697 N N . ASP A 1 86 ? 43.337 0.505 -39.597 1.00 57.50 86 ASP A N 1
ATOM 698 C CA . ASP A 1 86 ? 42.956 0.068 -38.251 1.00 57.50 86 ASP A CA 1
ATOM 699 C C . ASP A 1 86 ? 41.971 1.027 -37.562 1.00 57.50 86 ASP A C 1
ATOM 701 O O . ASP A 1 86 ? 41.323 0.633 -36.595 1.00 57.50 86 ASP A O 1
ATOM 705 N N . ARG A 1 87 ? 41.782 2.258 -38.066 1.00 56.53 87 ARG A N 1
ATOM 706 C CA . ARG A 1 87 ? 40.831 3.221 -37.470 1.00 56.53 87 ARG A CA 1
ATOM 707 C C . ARG A 1 87 ? 39.373 2.974 -37.837 1.00 56.53 87 ARG A C 1
ATOM 709 O O . ARG A 1 87 ? 38.493 3.324 -37.052 1.00 56.53 87 ARG A O 1
ATOM 716 N N . ASP A 1 88 ? 39.106 2.350 -38.978 1.00 57.88 88 ASP A N 1
ATOM 717 C CA . ASP A 1 88 ? 37.724 2.134 -39.418 1.00 57.88 88 ASP A CA 1
ATOM 718 C C . ASP A 1 88 ? 37.067 0.939 -38.714 1.00 57.88 88 ASP A C 1
ATOM 720 O O . ASP A 1 88 ? 35.847 0.898 -38.556 1.00 57.88 88 ASP A O 1
ATOM 724 N N . ARG A 1 89 ? 37.863 0.004 -38.180 1.00 54.75 89 ARG A N 1
ATOM 725 C CA . ARG A 1 89 ? 37.345 -1.205 -37.519 1.00 54.75 89 ARG A CA 1
ATOM 726 C C . ARG A 1 89 ? 36.715 -0.962 -36.151 1.00 54.75 89 ARG A C 1
ATOM 728 O O . ARG A 1 89 ? 35.867 -1.746 -35.729 1.00 54.75 89 ARG A O 1
ATOM 735 N N . ASP A 1 90 ? 37.078 0.126 -35.480 1.00 59.50 90 ASP A N 1
ATOM 736 C CA . ASP A 1 90 ? 36.508 0.467 -34.173 1.00 59.50 90 ASP A CA 1
ATOM 737 C C . ASP A 1 90 ? 35.140 1.159 -34.293 1.00 59.50 90 ASP A C 1
ATOM 739 O O . ASP A 1 90 ? 34.413 1.292 -33.302 1.00 59.50 90 ASP A O 1
ATOM 743 N N . ARG A 1 91 ? 34.742 1.588 -35.502 1.00 57.75 91 ARG A N 1
ATOM 744 C CA . ARG A 1 91 ? 33.466 2.284 -35.708 1.00 57.75 91 ARG A CA 1
ATOM 745 C C . ARG A 1 91 ? 32.277 1.329 -35.793 1.00 57.75 91 ARG A C 1
ATOM 747 O O . ARG A 1 91 ? 31.221 1.668 -35.260 1.00 57.75 91 ARG A O 1
ATOM 754 N N . ASP A 1 92 ? 32.478 0.144 -36.362 1.00 57.06 92 ASP A N 1
ATOM 755 C CA . ASP A 1 92 ? 31.403 -0.807 -36.678 1.00 57.06 92 ASP A CA 1
ATOM 756 C C . ASP A 1 92 ? 30.942 -1.658 -35.485 1.00 57.06 92 ASP A C 1
ATOM 758 O O . ASP A 1 92 ? 29.928 -2.350 -35.561 1.00 57.06 92 ASP A O 1
ATOM 762 N N . ASN A 1 93 ? 31.644 -1.592 -34.349 1.00 55.94 93 ASN A N 1
ATOM 763 C CA . ASN A 1 93 ? 31.385 -2.473 -33.207 1.00 55.94 93 ASN A CA 1
ATOM 764 C C . ASN A 1 93 ? 30.565 -1.829 -32.072 1.00 55.94 93 ASN A C 1
ATOM 766 O O . ASN A 1 93 ? 30.553 -2.336 -30.951 1.00 55.94 93 ASN A O 1
ATOM 770 N N . ARG A 1 94 ? 29.896 -0.695 -32.324 1.00 70.88 94 ARG A N 1
ATOM 771 C CA . ARG A 1 94 ? 29.164 0.051 -31.279 1.00 70.88 94 ARG A CA 1
ATOM 772 C C . ARG A 1 94 ? 27.699 -0.330 -31.103 1.00 70.88 94 ARG A C 1
ATOM 774 O O . ARG A 1 94 ? 27.047 0.192 -30.207 1.00 70.88 94 ARG A O 1
ATOM 781 N N . ASN A 1 95 ? 27.221 -1.314 -31.857 1.00 85.00 95 ASN A N 1
ATOM 782 C CA . ASN A 1 95 ? 25.861 -1.799 -31.700 1.00 85.00 95 ASN A CA 1
ATOM 783 C C . ASN A 1 95 ? 25.741 -2.696 -30.454 1.00 85.00 95 ASN A C 1
ATOM 785 O O . ASN A 1 95 ? 25.932 -3.913 -30.512 1.00 85.00 95 ASN A O 1
ATOM 789 N N . VAL A 1 96 ? 25.463 -2.078 -29.309 1.00 92.75 96 VAL A N 1
ATOM 790 C CA . VAL A 1 96 ? 25.287 -2.764 -28.030 1.00 92.75 96 VAL A CA 1
ATOM 791 C C . VAL A 1 96 ? 23.830 -3.192 -27.899 1.00 92.75 96 VAL A C 1
ATOM 793 O O . VAL A 1 96 ? 22.910 -2.452 -28.239 1.00 92.75 96 VAL A O 1
ATOM 796 N N . THR A 1 97 ? 23.614 -4.401 -27.385 1.00 94.50 97 THR A N 1
ATOM 797 C CA . THR A 1 97 ? 22.285 -4.866 -26.972 1.00 94.50 97 THR A CA 1
ATOM 798 C C . THR A 1 97 ? 22.180 -4.762 -25.458 1.00 94.50 97 THR A C 1
ATOM 800 O O . THR A 1 97 ? 23.034 -5.286 -24.740 1.00 94.50 97 THR A O 1
ATOM 803 N N . VAL A 1 98 ? 21.157 -4.067 -24.970 1.00 94.88 98 VAL A N 1
ATOM 804 C CA . VAL A 1 98 ? 20.874 -3.912 -23.540 1.00 94.88 98 VAL A CA 1
ATOM 805 C C . VAL A 1 98 ? 19.421 -4.252 -23.250 1.00 94.88 98 VAL A C 1
ATOM 807 O O . VAL A 1 98 ? 18.546 -4.085 -24.096 1.00 94.88 98 VAL A O 1
ATOM 810 N N . PHE A 1 99 ? 19.166 -4.699 -22.028 1.00 94.38 99 PHE A N 1
ATOM 811 C CA . PHE A 1 99 ? 17.831 -5.024 -21.547 1.00 94.38 99 PHE A CA 1
ATOM 812 C C . PHE A 1 99 ? 17.439 -4.080 -20.416 1.00 94.38 99 PHE A C 1
ATOM 814 O O . PHE A 1 99 ? 18.289 -3.600 -19.654 1.00 94.38 99 PHE A O 1
ATOM 821 N N . GLY A 1 100 ? 16.144 -3.810 -20.314 1.00 92.62 100 GLY A N 1
ATOM 822 C CA . GLY A 1 100 ? 15.606 -3.020 -19.224 1.00 92.62 100 GLY A CA 1
ATOM 823 C C . GLY A 1 100 ? 14.090 -2.970 -19.211 1.00 92.62 100 GLY A C 1
ATOM 824 O O . GLY A 1 100 ? 13.408 -3.621 -20.000 1.00 92.62 100 GLY A O 1
ATOM 825 N N . THR A 1 101 ? 13.568 -2.180 -18.284 1.00 91.12 101 THR A N 1
ATOM 826 C CA . THR A 1 101 ? 12.135 -1.984 -18.082 1.00 91.12 101 THR A CA 1
ATOM 827 C C . THR A 1 101 ? 11.777 -0.531 -18.361 1.00 91.12 101 THR A C 1
ATOM 829 O O . THR A 1 101 ? 12.387 0.379 -17.792 1.00 91.12 101 THR A O 1
ATOM 832 N N . ALA A 1 102 ? 10.784 -0.295 -19.218 1.00 90.75 102 ALA A N 1
ATOM 833 C CA . ALA A 1 102 ? 10.292 1.050 -19.494 1.00 90.75 102 ALA A CA 1
ATOM 834 C C . ALA A 1 102 ? 9.699 1.678 -18.218 1.00 90.75 102 ALA A C 1
ATOM 836 O O . ALA A 1 102 ? 8.801 1.121 -17.587 1.00 90.75 102 ALA A O 1
ATOM 837 N N . VAL A 1 103 ? 10.217 2.835 -17.806 1.00 88.88 103 VAL A N 1
ATOM 838 C CA . VAL A 1 103 ? 9.832 3.520 -16.554 1.00 88.88 103 VAL A CA 1
ATOM 839 C C . VAL A 1 103 ? 8.713 4.526 -16.791 1.00 88.88 103 VAL A C 1
ATOM 841 O O . VAL A 1 103 ? 7.907 4.789 -15.898 1.00 88.88 103 VAL A O 1
ATOM 844 N N . ARG A 1 104 ? 8.637 5.076 -18.001 1.00 83.75 104 ARG A N 1
ATOM 845 C CA . ARG A 1 104 ? 7.668 6.099 -18.378 1.00 83.75 104 ARG A CA 1
ATOM 846 C C . ARG A 1 104 ? 6.973 5.684 -19.667 1.00 83.75 104 ARG A C 1
ATOM 848 O O . ARG A 1 104 ? 7.645 5.323 -20.626 1.00 83.75 104 ARG A O 1
ATOM 855 N N . ASP A 1 105 ? 5.641 5.727 -19.651 1.00 67.19 105 ASP A N 1
ATOM 856 C CA . ASP A 1 105 ? 4.809 5.500 -20.834 1.00 67.19 105 ASP A CA 1
ATOM 857 C C . ASP A 1 105 ? 4.970 6.696 -21.771 1.00 67.19 105 ASP A C 1
ATOM 859 O O . ASP A 1 105 ? 4.898 7.849 -21.330 1.00 67.19 105 ASP A O 1
ATOM 863 N N . VAL A 1 106 ? 5.236 6.423 -23.045 1.00 64.81 106 VAL A N 1
ATOM 864 C CA . VAL A 1 106 ? 5.430 7.470 -24.044 1.00 64.81 106 VAL A CA 1
ATOM 865 C C . VAL A 1 106 ? 4.739 7.093 -25.339 1.00 64.81 106 VAL A C 1
ATOM 867 O O . VAL A 1 106 ? 5.347 6.904 -26.391 1.00 64.81 106 VAL A O 1
ATOM 870 N N . ARG A 1 107 ? 3.411 6.993 -25.254 1.00 59.78 107 ARG A N 1
ATOM 871 C CA . ARG A 1 107 ? 2.539 6.868 -26.423 1.00 59.78 107 ARG A CA 1
ATOM 872 C C . ARG A 1 107 ? 2.893 7.932 -27.466 1.00 59.78 107 ARG A C 1
ATOM 874 O O . ARG A 1 107 ? 2.684 9.122 -27.249 1.00 59.78 107 ARG A O 1
ATOM 881 N N . GLY A 1 108 ? 3.402 7.477 -28.608 1.00 65.94 108 GLY A N 1
ATOM 882 C CA . GLY A 1 108 ? 3.586 8.300 -29.803 1.00 65.94 108 GLY A CA 1
ATOM 883 C C . GLY A 1 108 ? 4.835 9.179 -29.836 1.00 65.94 108 GLY A C 1
ATOM 884 O O . GLY A 1 108 ? 4.907 10.041 -30.707 1.00 65.94 108 GLY A O 1
ATOM 885 N N . SER A 1 109 ? 5.814 8.984 -28.947 1.00 71.69 109 SER A N 1
ATOM 886 C CA . SER A 1 109 ? 7.078 9.723 -29.030 1.00 71.69 109 SER A CA 1
ATOM 887 C C . SER A 1 109 ? 8.270 8.792 -29.238 1.00 71.69 109 SER A C 1
ATOM 889 O O . SER A 1 109 ? 8.333 7.709 -28.666 1.00 71.69 109 SER A O 1
ATOM 891 N N . GLU A 1 110 ? 9.249 9.251 -30.014 1.00 88.38 110 GLU A N 1
ATOM 892 C CA . GLU A 1 110 ? 10.513 8.549 -30.266 1.00 88.38 110 GLU A CA 1
ATOM 893 C C . GLU A 1 110 ? 11.405 8.466 -29.014 1.00 88.38 110 GLU A C 1
ATOM 895 O O . GLU A 1 110 ? 12.463 7.849 -29.058 1.00 88.38 110 GLU A O 1
ATOM 900 N N . ARG A 1 111 ? 11.026 9.096 -27.891 1.00 91.44 111 ARG A N 1
ATOM 901 C CA . ARG A 1 111 ? 11.856 9.194 -26.684 1.00 91.44 111 ARG A CA 1
ATOM 902 C C . ARG A 1 111 ? 11.173 8.563 -25.480 1.00 91.44 111 ARG A C 1
ATOM 904 O O . ARG A 1 111 ? 10.041 8.909 -25.173 1.00 91.44 111 ARG A O 1
ATOM 911 N N . PHE A 1 112 ? 11.868 7.704 -24.746 1.00 92.25 112 PHE A N 1
ATOM 912 C CA . PHE A 1 112 ? 11.342 7.103 -23.517 1.00 92.25 112 PHE A CA 1
ATOM 913 C C . PHE A 1 112 ? 12.434 6.806 -22.500 1.00 92.25 112 PHE A C 1
ATOM 915 O O . PHE A 1 112 ? 13.613 6.865 -22.816 1.00 92.25 112 PHE A O 1
ATOM 922 N N . GLU A 1 113 ? 12.061 6.551 -21.250 1.00 94.00 113 GLU A N 1
ATOM 923 C CA . GLU A 1 113 ? 13.022 6.222 -20.194 1.00 94.00 113 GLU A CA 1
ATOM 924 C C . GLU A 1 113 ? 12.972 4.735 -19.881 1.00 94.00 113 GLU A C 1
ATOM 926 O O . GLU A 1 113 ? 11.899 4.171 -19.648 1.00 94.00 113 GLU A O 1
ATOM 931 N N . VAL A 1 114 ? 14.144 4.111 -19.836 1.00 93.31 114 VAL A N 1
ATOM 932 C CA . VAL A 1 114 ? 14.304 2.697 -19.499 1.00 93.31 114 VAL A CA 1
ATOM 933 C C . VAL A 1 114 ? 15.246 2.575 -18.321 1.00 93.31 114 VAL A C 1
ATOM 935 O O . VAL A 1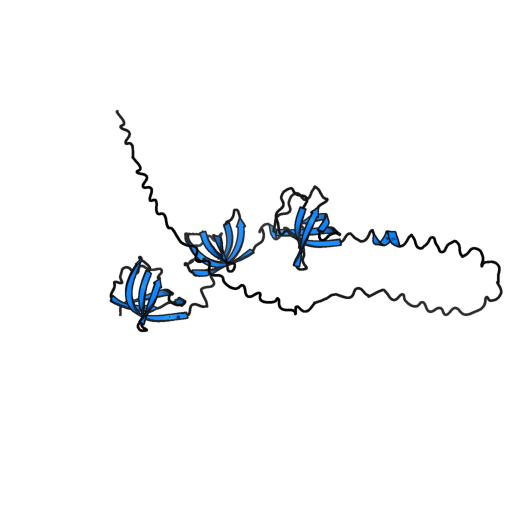 114 ? 16.341 3.136 -18.324 1.00 93.31 114 VAL A O 1
ATOM 938 N N . ARG A 1 115 ?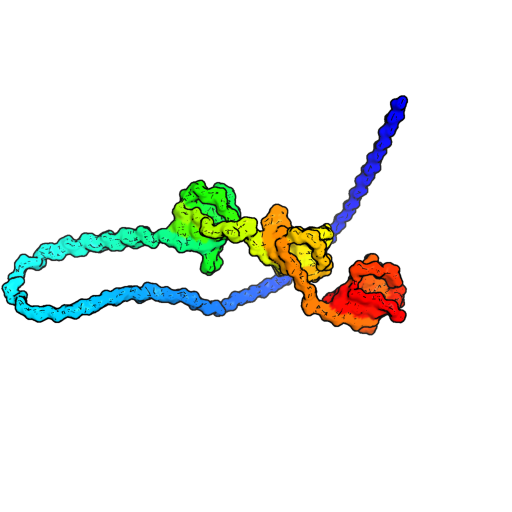 14.835 1.802 -17.318 1.00 93.56 115 ARG A N 1
ATOM 939 C CA . ARG A 1 115 ? 15.722 1.334 -16.261 1.00 93.56 115 ARG A CA 1
ATOM 940 C C . ARG A 1 115 ? 16.379 0.052 -16.740 1.00 93.56 115 ARG A C 1
ATOM 942 O O . ARG A 1 115 ? 15.714 -0.971 -16.867 1.00 93.56 115 ARG A O 1
ATOM 949 N N . LEU A 1 116 ? 17.665 0.139 -17.042 1.00 93.06 116 LEU A N 1
ATOM 950 C CA . LEU A 1 116 ? 18.489 -0.990 -17.444 1.00 93.06 116 LEU A CA 1
ATOM 951 C C . LEU A 1 116 ? 18.667 -1.967 -16.274 1.00 93.06 116 LEU A C 1
ATOM 953 O O . LEU A 1 116 ? 18.543 -1.591 -15.106 1.00 93.06 116 LEU A O 1
ATOM 957 N N . ASP A 1 117 ? 19.025 -3.208 -16.584 1.00 89.00 117 ASP A N 1
ATOM 958 C CA . ASP A 1 117 ? 19.206 -4.278 -15.587 1.00 89.00 117 ASP A CA 1
ATOM 959 C C . ASP A 1 117 ? 20.293 -4.012 -14.554 1.00 89.00 117 ASP A C 1
ATOM 961 O O . ASP A 1 117 ? 20.226 -4.489 -13.426 1.00 89.00 117 ASP A O 1
ATOM 965 N N . ASN A 1 118 ? 21.278 -3.193 -14.913 1.00 87.00 118 ASN A N 1
ATOM 966 C CA . ASN A 1 118 ? 22.300 -2.721 -13.984 1.00 87.00 118 ASN A CA 1
ATOM 967 C C . ASN A 1 118 ? 21.787 -1.631 -13.017 1.00 87.00 118 ASN A C 1
ATOM 969 O O . ASN A 1 118 ? 22.575 -1.049 -12.278 1.00 87.00 118 ASN A O 1
ATOM 973 N N . GLY A 1 119 ? 20.488 -1.315 -13.039 1.00 86.00 119 GLY A N 1
ATOM 974 C CA . GLY A 1 119 ? 19.837 -0.344 -12.166 1.00 86.00 119 GLY A CA 1
ATOM 975 C C . GLY A 1 119 ? 19.858 1.101 -12.668 1.00 86.00 119 GLY A C 1
ATOM 976 O O . GLY A 1 119 ? 19.167 1.934 -12.081 1.00 86.00 119 GLY A O 1
ATOM 977 N N . ARG A 1 120 ? 20.588 1.409 -13.747 1.00 89.06 120 ARG A N 1
ATOM 978 C CA . ARG A 1 120 ? 20.691 2.764 -14.309 1.00 89.06 120 ARG A CA 1
ATOM 979 C C . ARG A 1 120 ? 19.465 3.111 -15.150 1.00 89.06 120 ARG A C 1
ATOM 981 O O . ARG A 1 120 ? 19.069 2.335 -16.014 1.00 89.06 120 ARG A O 1
ATOM 988 N N . THR A 1 121 ? 18.919 4.309 -14.966 1.00 93.06 121 THR A N 1
ATOM 989 C CA . THR A 1 121 ? 17.892 4.860 -15.863 1.00 93.06 121 THR A CA 1
ATOM 990 C C . THR A 1 121 ? 18.553 5.627 -16.999 1.00 93.06 121 THR A C 1
ATOM 992 O O . THR A 1 121 ? 19.429 6.459 -16.761 1.00 93.06 121 THR A O 1
ATOM 995 N N . VAL A 1 122 ? 18.151 5.339 -18.233 1.00 94.75 122 VAL A N 1
ATOM 996 C CA . VAL A 1 122 ? 18.660 5.997 -19.438 1.00 94.75 122 VAL A CA 1
ATOM 997 C C . VAL A 1 122 ? 17.504 6.497 -20.290 1.00 94.75 122 VAL A C 1
ATOM 999 O O . VAL A 1 122 ? 16.457 5.853 -20.383 1.00 94.75 122 VAL A O 1
ATOM 1002 N N . GLN A 1 123 ? 17.706 7.649 -20.925 1.00 94.88 123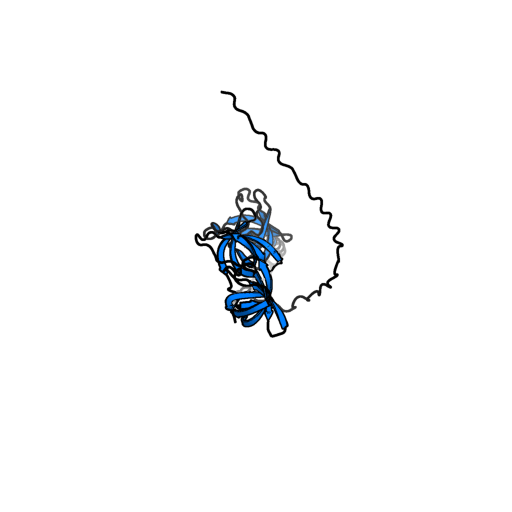 GLN A N 1
ATOM 1003 C CA . GLN A 1 123 ? 16.797 8.127 -21.955 1.00 94.88 123 GLN A CA 1
ATOM 1004 C C . GLN A 1 123 ? 17.122 7.403 -23.259 1.00 94.88 123 GLN A C 1
ATOM 1006 O O . GLN A 1 123 ? 18.259 7.420 -23.726 1.00 94.88 123 GLN A O 1
ATOM 1011 N N . VAL A 1 124 ? 16.118 6.766 -23.834 1.00 94.56 124 VAL A N 1
ATOM 1012 C CA . VAL A 1 124 ? 16.178 6.025 -25.082 1.00 94.56 124 VAL A CA 1
ATOM 1013 C C . VAL A 1 124 ? 15.547 6.866 -26.176 1.00 94.56 124 VAL A C 1
ATOM 1015 O O . VAL A 1 124 ? 14.444 7.373 -25.994 1.00 94.56 124 VAL A O 1
ATOM 1018 N N . ILE A 1 125 ? 16.239 7.012 -27.301 1.00 93.75 125 ILE A N 1
ATOM 1019 C CA . ILE A 1 125 ? 15.719 7.623 -28.523 1.00 93.75 125 ILE A CA 1
ATOM 1020 C C . ILE A 1 125 ? 15.625 6.515 -29.568 1.00 93.75 125 ILE A C 1
ATOM 1022 O O . ILE A 1 125 ? 16.653 6.014 -30.018 1.00 93.75 125 ILE A O 1
ATOM 1026 N N . SER A 1 126 ? 14.415 6.104 -29.929 1.00 92.81 126 SER A N 1
ATOM 1027 C CA . SER A 1 126 ? 14.193 5.120 -30.981 1.00 92.81 126 SER A CA 1
ATOM 1028 C C . SER A 1 126 ? 14.242 5.783 -32.352 1.00 92.81 126 SER A C 1
ATOM 1030 O O . SER A 1 126 ? 13.516 6.739 -32.612 1.00 92.81 126 SER A O 1
ATOM 1032 N N . ARG A 1 127 ? 15.085 5.255 -33.241 1.00 92.00 127 ARG A N 1
ATOM 1033 C CA . ARG A 1 127 ? 15.072 5.597 -34.672 1.00 92.00 127 ARG A CA 1
ATOM 1034 C C . ARG A 1 127 ? 13.998 4.829 -35.443 1.00 92.00 127 ARG A C 1
ATOM 1036 O O . ARG A 1 127 ? 13.691 5.177 -36.581 1.00 92.00 127 ARG A O 1
ATOM 1043 N N . ASP A 1 128 ? 13.447 3.785 -34.834 1.00 85.56 128 ASP A N 1
ATOM 1044 C CA . ASP A 1 128 ? 12.445 2.929 -35.443 1.00 85.56 128 ASP A CA 1
ATOM 1045 C C . ASP A 1 128 ? 11.042 3.516 -35.232 1.00 85.56 128 ASP A C 1
ATOM 1047 O O . ASP A 1 128 ? 10.505 3.548 -34.119 1.00 85.56 128 ASP A O 1
ATOM 1051 N N . ARG A 1 129 ? 10.432 3.976 -36.331 1.00 73.62 129 ARG A N 1
ATOM 1052 C CA . ARG A 1 129 ? 9.080 4.559 -36.348 1.00 73.62 129 ARG A CA 1
ATOM 1053 C C . ARG A 1 129 ? 7.981 3.539 -36.024 1.00 73.62 129 ARG A C 1
ATOM 1055 O O . ARG A 1 129 ? 6.828 3.938 -35.821 1.00 73.62 129 ARG A O 1
ATOM 1062 N N . GLU A 1 130 ? 8.309 2.248 -35.966 1.00 67.38 130 GLU A N 1
ATOM 1063 C CA . GLU A 1 130 ? 7.373 1.166 -35.655 1.00 67.38 130 GLU A CA 1
ATOM 1064 C C . GLU A 1 130 ? 7.226 0.875 -34.154 1.00 67.38 130 GLU A C 1
ATOM 1066 O O . GLU A 1 130 ? 6.388 0.058 -33.775 1.00 67.38 130 GLU A O 1
ATOM 1071 N N . THR A 1 131 ? 7.932 1.590 -33.267 1.00 63.22 131 THR A N 1
ATOM 1072 C CA . THR A 1 131 ? 7.909 1.391 -31.796 1.00 63.22 131 THR A CA 1
ATOM 1073 C C . THR A 1 131 ? 6.594 1.750 -31.083 1.00 63.22 131 THR A C 1
ATOM 1075 O O . THR A 1 131 ? 6.560 2.077 -29.899 1.00 63.22 131 THR A O 1
ATOM 1078 N N . ARG A 1 132 ? 5.455 1.652 -31.767 1.00 64.44 132 ARG A N 1
ATOM 1079 C CA . ARG A 1 132 ? 4.186 2.299 -31.410 1.00 64.44 132 ARG A CA 1
ATOM 1080 C C . ARG A 1 132 ? 3.488 1.810 -30.136 1.00 64.44 132 ARG A C 1
ATOM 1082 O O . ARG A 1 132 ? 2.396 2.301 -29.861 1.00 64.44 132 ARG A O 1
ATOM 1089 N N . ARG A 1 133 ? 4.042 0.882 -29.349 1.00 77.19 133 ARG A N 1
ATOM 1090 C CA . ARG A 1 133 ? 3.357 0.329 -28.163 1.00 77.19 133 ARG A CA 1
ATOM 1091 C C . ARG A 1 133 ? 4.295 -0.078 -27.023 1.00 77.19 133 ARG A C 1
ATOM 1093 O O . ARG A 1 133 ? 4.176 -1.190 -26.533 1.00 77.19 133 ARG A O 1
ATOM 1100 N N . ILE A 1 134 ? 5.205 0.799 -26.601 1.00 84.94 134 ILE A N 1
ATOM 1101 C CA . ILE A 1 134 ? 5.951 0.595 -25.347 1.00 84.94 134 ILE A CA 1
ATOM 1102 C C . ILE A 1 134 ? 5.204 1.307 -24.220 1.00 84.94 134 ILE A C 1
ATOM 1104 O O . ILE A 1 134 ? 5.095 2.532 -24.220 1.00 84.94 134 ILE A O 1
ATOM 1108 N N . SER A 1 135 ? 4.699 0.536 -23.267 1.00 85.12 135 SER A N 1
ATOM 1109 C CA . SER A 1 135 ? 4.055 1.018 -22.050 1.00 85.12 135 SER A CA 1
ATOM 1110 C C . SER A 1 135 ? 5.046 1.024 -20.889 1.00 85.12 135 SER A C 1
ATOM 1112 O O . SER A 1 135 ? 6.026 0.277 -20.865 1.00 85.12 135 SER A O 1
ATOM 1114 N N . ARG A 1 136 ? 4.778 1.848 -19.869 1.00 85.06 136 ARG A N 1
ATOM 1115 C CA . ARG A 1 136 ? 5.487 1.738 -18.587 1.00 85.06 136 ARG A CA 1
ATOM 1116 C C . ARG A 1 136 ? 5.319 0.315 -18.059 1.00 85.06 136 ARG A C 1
ATOM 1118 O O . ARG A 1 136 ? 4.197 -0.116 -17.814 1.00 85.06 136 ARG A O 1
ATOM 1125 N N . GLY A 1 137 ? 6.428 -0.373 -17.829 1.00 80.50 137 GLY A N 1
ATOM 1126 C CA . GLY A 1 137 ? 6.410 -1.774 -17.431 1.00 80.50 137 GLY A CA 1
ATOM 1127 C C . GLY A 1 137 ? 6.998 -2.744 -18.403 1.00 80.50 137 GLY A C 1
ATOM 1128 O O . GLY A 1 137 ? 7.480 -3.784 -17.960 1.00 80.50 137 GLY A O 1
ATOM 1129 N N . ASP A 1 138 ? 7.008 -2.389 -19.676 1.00 86.31 138 ASP A N 1
ATOM 1130 C CA . ASP A 1 138 ? 7.385 -3.343 -20.693 1.00 86.31 138 ASP A CA 1
ATOM 1131 C C . ASP A 1 138 ? 8.863 -3.681 -20.566 1.00 86.31 138 ASP A C 1
ATOM 1133 O O . ASP A 1 138 ? 9.731 -2.813 -20.377 1.00 86.31 138 ASP A O 1
ATOM 1137 N N . ARG A 1 139 ? 9.137 -4.980 -20.662 1.00 90.12 139 ARG A N 1
ATOM 1138 C CA . ARG A 1 139 ? 10.487 -5.502 -20.735 1.00 90.12 139 ARG A CA 1
ATOM 1139 C C . ARG A 1 139 ? 10.985 -5.328 -22.161 1.00 90.12 139 ARG A C 1
ATOM 1141 O O . ARG A 1 139 ? 10.493 -5.975 -23.086 1.00 90.12 139 ARG A O 1
ATOM 1148 N N . VAL A 1 140 ? 11.970 -4.459 -22.332 1.00 91.69 140 VAL A N 1
ATOM 1149 C CA . VAL A 1 140 ? 12.486 -4.076 -23.645 1.00 91.69 140 VAL A CA 1
ATOM 1150 C C . VAL A 1 140 ? 13.937 -4.507 -23.824 1.00 91.69 140 VAL A C 1
ATOM 1152 O O . VAL A 1 140 ? 14.762 -4.402 -22.916 1.00 91.69 140 VAL A O 1
ATOM 1155 N N . GLU A 1 141 ? 14.240 -4.978 -25.025 1.00 94.19 141 GLU A N 1
ATOM 1156 C CA . GLU A 1 141 ? 15.575 -5.133 -25.587 1.00 94.19 141 GLU A CA 1
ATOM 1157 C C . GLU A 1 141 ? 15.820 -3.936 -26.491 1.00 94.19 141 GLU A C 1
ATOM 1159 O O . GLU A 1 141 ? 15.057 -3.666 -27.424 1.00 94.19 141 GLU A O 1
ATOM 1164 N N . LEU A 1 142 ? 16.883 -3.207 -26.189 1.00 94.44 142 LEU A N 1
ATOM 1165 C CA . LEU A 1 142 ? 17.332 -2.058 -26.946 1.00 94.44 142 LEU A CA 1
ATOM 1166 C C . LEU A 1 142 ? 18.616 -2.446 -27.656 1.00 94.44 142 LEU A C 1
ATOM 1168 O O . LEU A 1 142 ? 19.569 -2.903 -27.025 1.00 94.44 142 LEU A O 1
ATOM 1172 N N . ARG A 1 143 ? 18.655 -2.225 -28.963 1.00 95.31 143 ARG A N 1
ATOM 1173 C CA . ARG A 1 143 ? 19.841 -2.441 -29.780 1.00 95.31 143 ARG A CA 1
ATOM 1174 C C . ARG A 1 143 ? 20.223 -1.127 -30.452 1.00 95.31 143 ARG A C 1
ATOM 1176 O O . ARG A 1 143 ? 19.388 -0.543 -31.143 1.00 95.31 143 ARG A O 1
ATOM 1183 N N . GLY A 1 144 ? 21.440 -0.650 -30.212 1.00 95.12 144 GLY A N 1
ATOM 1184 C CA . GLY A 1 144 ? 21.932 0.616 -30.751 1.00 95.12 144 GLY A CA 1
ATOM 1185 C C . GLY A 1 144 ? 23.160 1.150 -30.017 1.00 95.12 144 GLY A C 1
ATOM 1186 O O . GLY A 1 144 ? 23.930 0.384 -29.436 1.00 95.12 144 GLY A O 1
ATOM 1187 N N . ASP A 1 145 ? 23.328 2.470 -30.037 1.00 94.38 145 ASP A N 1
ATOM 1188 C CA . ASP A 1 145 ? 24.528 3.151 -29.552 1.00 94.38 145 ASP A CA 1
ATOM 1189 C C . ASP A 1 145 ? 24.267 3.932 -28.261 1.00 94.38 145 ASP A C 1
ATOM 1191 O O . ASP A 1 145 ? 23.240 4.595 -28.101 1.00 94.38 145 ASP A O 1
ATOM 1195 N N . PHE A 1 146 ? 25.247 3.946 -27.356 1.00 92.00 146 PHE A N 1
ATOM 1196 C CA . PHE A 1 146 ? 25.231 4.845 -26.203 1.00 92.00 146 PHE A CA 1
ATOM 1197 C C . PHE A 1 146 ? 26.025 6.119 -26.511 1.00 92.00 146 PHE A C 1
ATOM 1199 O O . PHE A 1 146 ? 27.227 6.057 -26.772 1.00 92.00 146 PHE A O 1
ATOM 1206 N N . ALA A 1 147 ? 25.376 7.281 -26.455 1.00 91.25 147 ALA A N 1
ATOM 1207 C CA . ALA A 1 147 ? 25.999 8.577 -26.710 1.00 91.25 147 ALA A CA 1
ATOM 1208 C C . ALA A 1 147 ? 25.400 9.646 -25.792 1.00 91.25 147 ALA A C 1
ATOM 1210 O O . ALA A 1 147 ? 24.190 9.703 -25.615 1.00 91.25 147 ALA A O 1
ATOM 1211 N N . ASN A 1 148 ? 26.233 10.513 -25.209 1.00 91.88 148 ASN A N 1
ATOM 1212 C CA . ASN A 1 148 ? 25.777 11.655 -24.400 1.00 91.88 148 ASN A CA 1
ATOM 1213 C C . ASN A 1 148 ? 24.774 11.284 -23.289 1.00 91.88 148 ASN A C 1
ATOM 1215 O O . ASN A 1 148 ? 23.800 11.996 -23.065 1.00 91.88 148 ASN A O 1
ATOM 1219 N N . ASN A 1 149 ? 24.993 10.156 -22.601 1.00 89.75 149 ASN A N 1
ATOM 1220 C CA . ASN A 1 149 ? 24.087 9.638 -21.563 1.00 89.75 149 ASN A CA 1
ATOM 1221 C C . ASN A 1 149 ? 22.685 9.222 -22.071 1.00 89.75 149 ASN A C 1
ATOM 1223 O O . ASN A 1 149 ? 21.778 8.984 -21.274 1.00 89.75 1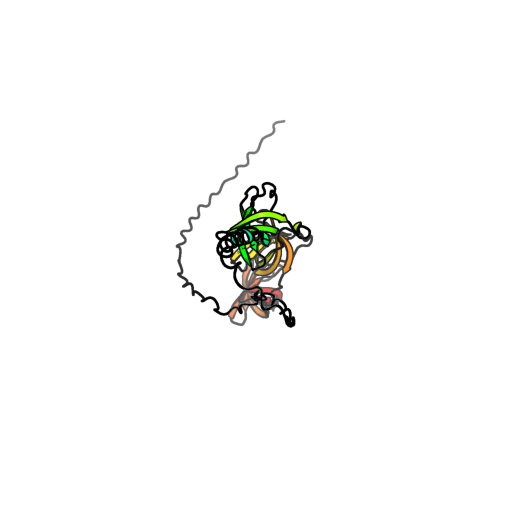49 ASN A O 1
ATOM 1227 N N . GLN A 1 150 ? 22.520 9.106 -23.387 1.00 94.50 150 GLN A N 1
ATOM 1228 C CA . GLN A 1 150 ? 21.318 8.640 -24.065 1.00 94.50 150 GLN A CA 1
ATOM 1229 C C . GLN A 1 150 ? 21.620 7.336 -24.812 1.00 94.50 150 GLN A C 1
ATOM 1231 O O . GLN A 1 150 ? 22.734 7.113 -25.291 1.00 94.50 150 GLN A O 1
ATOM 1236 N N . PHE A 1 151 ? 20.621 6.467 -24.912 1.00 94.81 151 PHE A N 1
ATOM 1237 C CA . PHE A 1 151 ? 20.679 5.261 -25.726 1.00 94.81 151 PHE A CA 1
ATOM 1238 C C . PHE A 1 151 ? 19.930 5.522 -27.034 1.00 94.81 151 PHE A C 1
ATOM 1240 O O . PHE A 1 151 ? 18.711 5.668 -27.040 1.00 94.81 151 PHE A O 1
ATOM 1247 N N . ILE A 1 152 ? 20.644 5.606 -28.148 1.00 95.31 152 ILE A N 1
ATOM 1248 C CA . ILE A 1 152 ? 20.044 5.776 -29.468 1.00 95.31 152 ILE A CA 1
ATOM 1249 C C . ILE A 1 152 ? 19.769 4.377 -30.016 1.00 95.31 152 ILE A C 1
ATOM 1251 O O . ILE A 1 152 ? 20.678 3.703 -30.491 1.00 95.31 152 ILE A O 1
ATOM 1255 N N . ALA A 1 153 ? 18.526 3.920 -29.887 1.00 94.44 153 ALA A N 1
ATOM 1256 C CA . ALA A 1 153 ? 18.120 2.582 -30.288 1.00 94.44 153 ALA A CA 1
ATOM 1257 C C . ALA A 1 153 ? 17.768 2.547 -31.779 1.00 94.44 153 ALA A C 1
ATOM 1259 O O . ALA A 1 153 ? 16.823 3.202 -32.220 1.00 94.44 153 ALA A O 1
ATOM 1260 N N . ASP A 1 154 ? 18.485 1.724 -32.538 1.00 93.88 154 ASP A N 1
ATOM 1261 C CA . ASP A 1 154 ? 18.129 1.374 -33.915 1.00 93.88 154 ASP A CA 1
ATOM 1262 C C . ASP A 1 154 ? 16.967 0.381 -33.950 1.00 93.88 154 ASP A C 1
ATOM 1264 O O . ASP A 1 154 ? 16.178 0.369 -34.888 1.00 93.88 154 ASP A O 1
ATOM 1268 N N . ARG A 1 155 ? 16.867 -0.468 -32.922 1.00 92.31 155 ARG A N 1
ATOM 1269 C CA . ARG A 1 155 ? 15.776 -1.424 -32.757 1.00 92.31 155 ARG A CA 1
ATOM 1270 C C . ARG A 1 155 ? 15.366 -1.481 -31.300 1.00 92.31 155 ARG A C 1
ATOM 1272 O O . ARG A 1 155 ? 16.209 -1.602 -30.410 1.00 92.31 155 ARG A O 1
ATOM 1279 N N . VAL A 1 156 ? 14.059 -1.454 -31.078 1.00 92.00 156 VAL A N 1
ATOM 1280 C CA . VAL A 1 156 ? 13.470 -1.721 -29.771 1.00 92.00 156 VAL A CA 1
ATOM 1281 C C . VAL A 1 156 ? 12.495 -2.867 -29.920 1.00 92.00 156 VAL A C 1
ATOM 1283 O O . VAL A 1 156 ? 11.582 -2.814 -30.739 1.00 92.00 156 VAL A O 1
ATOM 1286 N N . ARG A 1 157 ? 12.693 -3.912 -29.125 1.00 91.31 157 ARG A N 1
ATOM 1287 C CA . ARG A 1 157 ? 11.826 -5.082 -29.114 1.00 91.31 157 ARG A CA 1
ATOM 1288 C C . ARG A 1 157 ? 11.309 -5.307 -27.707 1.00 91.31 157 ARG A C 1
ATOM 1290 O O . ARG A 1 157 ? 12.075 -5.288 -26.752 1.00 91.31 157 ARG A O 1
ATOM 1297 N N . ILE A 1 158 ? 10.018 -5.578 -27.586 1.00 88.56 158 ILE A N 1
ATOM 1298 C CA . ILE A 1 158 ? 9.454 -6.100 -26.345 1.00 88.56 158 ILE A CA 1
ATOM 1299 C C . ILE A 1 158 ? 9.805 -7.590 -26.295 1.00 88.56 158 ILE A C 1
ATOM 1301 O O . ILE A 1 158 ? 9.418 -8.355 -27.183 1.00 88.56 158 ILE A O 1
ATOM 1305 N N . VAL A 1 159 ? 10.640 -7.977 -25.333 1.00 87.56 159 VAL A N 1
ATOM 1306 C CA . VAL A 1 159 ? 11.236 -9.327 -25.280 1.00 87.56 159 VAL A CA 1
ATOM 1307 C C . VAL A 1 159 ? 10.282 -10.304 -24.641 1.00 87.56 159 VAL A C 1
ATOM 1309 O O . VAL A 1 159 ? 10.149 -11.432 -25.108 1.00 87.56 159 VAL A O 1
ATOM 1312 N N . ASP A 1 160 ? 9.607 -9.849 -23.592 1.00 70.00 160 ASP A N 1
ATOM 1313 C CA . ASP A 1 160 ? 8.699 -10.683 -22.844 1.00 70.00 160 ASP A CA 1
ATOM 1314 C C . ASP A 1 160 ? 7.505 -9.858 -22.395 1.00 70.00 160 ASP A C 1
ATOM 1316 O O . ASP A 1 160 ? 7.591 -9.025 -21.493 1.00 70.00 160 ASP A O 1
ATOM 1320 N N . ASN A 1 161 ? 6.398 -10.077 -23.101 1.00 59.00 161 ASN A N 1
ATOM 1321 C CA . ASN A 1 161 ? 5.084 -9.603 -22.699 1.00 59.00 161 ASN A CA 1
ATOM 1322 C C . ASN A 1 161 ? 4.237 -10.730 -22.090 1.00 59.00 161 ASN A C 1
ATOM 1324 O O . ASN A 1 161 ? 3.080 -10.510 -21.746 1.00 59.00 161 ASN A O 1
ATOM 1328 N N . ARG A 1 162 ? 4.771 -11.956 -21.964 1.00 49.53 162 ARG A N 1
ATOM 1329 C CA . ARG A 1 162 ? 3.975 -13.092 -21.472 1.00 49.53 162 ARG A CA 1
ATOM 1330 C C . ARG A 1 162 ? 3.634 -12.979 -19.987 1.00 49.53 162 ARG A C 1
ATOM 1332 O O . ARG A 1 162 ? 2.625 -13.534 -19.573 1.00 49.53 162 ARG A O 1
ATOM 1339 N N . ASP A 1 163 ? 4.378 -12.156 -19.251 1.00 48.44 163 ASP A N 1
ATOM 1340 C CA . ASP A 1 163 ? 4.036 -11.735 -17.888 1.00 48.44 163 ASP A CA 1
ATOM 1341 C C . ASP A 1 163 ? 3.391 -10.332 -17.821 1.00 48.44 163 ASP A C 1
ATOM 1343 O O . ASP A 1 163 ? 3.051 -9.859 -16.736 1.00 48.44 163 ASP A O 1
ATOM 1347 N N . SER A 1 164 ? 3.205 -9.636 -18.953 1.00 45.81 164 SER A N 1
ATOM 1348 C CA . SER A 1 164 ? 2.825 -8.212 -18.987 1.00 45.81 164 SER A CA 1
ATOM 1349 C C . SER A 1 164 ? 1.372 -7.909 -19.379 1.00 45.81 164 SER A C 1
ATOM 1351 O O . SER A 1 164 ? 0.971 -6.745 -19.329 1.00 45.81 164 SER A O 1
ATOM 1353 N N . ASP A 1 165 ? 0.521 -8.923 -19.585 1.00 45.88 165 ASP A N 1
ATOM 1354 C CA . ASP A 1 165 ? -0.939 -8.732 -19.444 1.00 45.88 165 ASP A CA 1
ATOM 1355 C C . ASP A 1 165 ? -1.312 -8.266 -18.014 1.00 45.88 165 ASP A C 1
ATOM 1357 O O . ASP A 1 165 ? -2.391 -7.716 -17.750 1.00 45.88 165 ASP A O 1
ATOM 1361 N N . PHE A 1 166 ? -0.366 -8.382 -17.079 1.00 45.84 166 PHE A N 1
ATOM 1362 C CA . PHE A 1 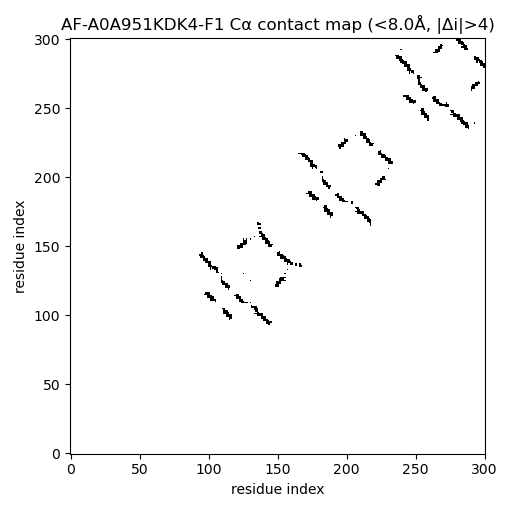166 ? -0.392 -7.778 -15.758 1.00 45.84 166 PHE A CA 1
ATOM 1363 C C . PHE A 1 166 ? 0.547 -6.569 -15.712 1.00 45.84 166 PHE A C 1
ATOM 1365 O O . PHE A 1 166 ? 1.641 -6.652 -15.159 1.00 45.84 166 PHE A O 1
ATOM 1372 N N . GLY A 1 167 ? 0.122 -5.433 -16.288 1.00 55.16 167 GLY A N 1
ATOM 1373 C CA . GLY A 1 167 ? 0.846 -4.157 -16.173 1.00 55.16 167 GLY A CA 1
ATOM 1374 C C . GLY A 1 167 ? 1.446 -3.977 -14.774 1.00 55.16 167 GLY A C 1
ATOM 1375 O O . GLY A 1 167 ? 0.717 -4.163 -13.805 1.00 55.16 167 GLY A O 1
ATOM 1376 N N . GLN A 1 168 ? 2.766 -3.731 -14.709 1.00 61.19 168 GLN A N 1
ATOM 1377 C CA . GLN A 1 168 ? 3.641 -3.834 -13.524 1.00 61.19 168 GLN A CA 1
ATOM 1378 C C . GLN A 1 168 ? 2.901 -4.154 -12.228 1.00 61.19 168 GLN A C 1
ATOM 1380 O O . GLN A 1 168 ? 2.413 -3.244 -11.550 1.00 61.19 168 GLN A O 1
ATOM 1385 N N . GLN A 1 169 ? 2.873 -5.434 -11.858 1.00 64.25 169 GLN A N 1
ATOM 1386 C CA . GLN A 1 169 ? 2.500 -5.808 -10.505 1.00 64.25 169 GLN A CA 1
ATOM 1387 C C . GLN A 1 169 ? 3.460 -5.095 -9.539 1.00 64.25 169 GLN A C 1
ATOM 1389 O O . GLN A 1 169 ? 4.636 -5.426 -9.423 1.00 64.25 169 GLN A O 1
ATOM 1394 N N . THR A 1 170 ? 2.962 -4.055 -8.888 1.00 81.50 170 THR A N 1
ATOM 1395 C CA . THR A 1 170 ? 3.641 -3.303 -7.845 1.00 81.50 170 THR A CA 1
ATOM 1396 C C . THR A 1 170 ? 3.140 -3.816 -6.504 1.00 81.50 170 THR A C 1
ATOM 1398 O O . THR A 1 170 ? 1.998 -4.255 -6.370 1.00 81.50 170 THR A O 1
ATOM 1401 N N . THR A 1 171 ? 4.009 -3.757 -5.500 1.00 91.06 171 THR A N 1
ATOM 1402 C CA . THR A 1 171 ? 3.625 -3.978 -4.109 1.00 91.06 171 THR A CA 1
ATOM 1403 C C . THR A 1 171 ? 3.570 -2.624 -3.418 1.00 91.06 171 THR A C 1
ATOM 1405 O O . THR A 1 171 ? 4.586 -1.938 -3.318 1.00 91.06 171 THR A O 1
ATOM 1408 N N . LEU A 1 172 ? 2.392 -2.238 -2.941 1.00 93.31 172 LEU A N 1
ATOM 1409 C CA . LEU A 1 172 ? 2.216 -1.116 -2.033 1.00 93.31 172 LEU A CA 1
ATOM 1410 C C . LEU A 1 172 ? 2.233 -1.628 -0.595 1.00 93.31 172 LEU A C 1
ATOM 1412 O O . LEU A 1 172 ? 1.706 -2.694 -0.287 1.00 93.31 172 LEU A O 1
ATOM 1416 N N . ARG A 1 173 ? 2.842 -0.856 0.296 1.00 94.75 173 ARG A N 1
ATOM 1417 C CA . ARG A 1 173 ? 2.778 -1.070 1.743 1.00 94.75 173 ARG A CA 1
ATOM 1418 C C . ARG A 1 173 ? 2.293 0.213 2.382 1.00 94.75 173 ARG A C 1
ATOM 1420 O O . ARG A 1 173 ? 2.696 1.293 1.946 1.00 94.75 173 ARG A O 1
ATOM 1427 N N . GLY A 1 174 ? 1.409 0.097 3.362 1.00 94.38 174 GLY A N 1
ATOM 1428 C CA . GLY A 1 174 ? 0.845 1.264 4.022 1.00 94.38 174 GLY A CA 1
ATOM 1429 C C . GLY A 1 174 ? -0.142 0.926 5.125 1.00 94.38 174 GLY A C 1
ATOM 1430 O O . GLY A 1 174 ? -0.259 -0.224 5.558 1.00 94.38 174 GLY A O 1
ATOM 1431 N N . ARG A 1 175 ? -0.862 1.950 5.582 1.00 93.38 175 ARG A N 1
ATOM 1432 C CA . ARG A 1 175 ? -1.929 1.838 6.580 1.00 93.38 175 ARG A CA 1
ATOM 1433 C C . ARG A 1 175 ? -3.265 2.234 5.976 1.00 93.38 175 ARG A C 1
ATOM 1435 O O . ARG A 1 175 ? -3.349 3.272 5.329 1.00 93.38 175 ARG A O 1
ATOM 1442 N N . VAL A 1 176 ? -4.305 1.447 6.236 1.00 93.56 176 VAL A N 1
ATOM 1443 C CA . VAL A 1 176 ? -5.682 1.792 5.863 1.00 93.56 176 VAL A CA 1
ATOM 1444 C C . VAL A 1 176 ? -6.090 3.054 6.618 1.00 93.56 176 VAL A C 1
ATOM 1446 O O . VAL A 1 176 ? -6.071 3.073 7.847 1.00 93.56 176 VAL A O 1
ATOM 1449 N N . VAL A 1 177 ? -6.447 4.117 5.907 1.00 94.69 177 VAL A N 1
ATOM 1450 C CA . VAL A 1 177 ? -6.928 5.369 6.516 1.00 94.69 177 VAL A CA 1
ATOM 1451 C C . VAL A 1 177 ? -8.433 5.516 6.428 1.00 94.69 177 VAL A C 1
ATOM 1453 O O . VAL A 1 177 ? -9.024 6.189 7.271 1.00 94.69 177 VAL A O 1
ATOM 1456 N N . ARG A 1 178 ? -9.052 4.860 5.448 1.00 93.38 178 ARG A N 1
ATOM 1457 C CA . ARG A 1 178 ? -10.492 4.892 5.245 1.00 93.38 178 ARG A CA 1
ATOM 1458 C C . ARG A 1 178 ? -10.945 3.603 4.579 1.00 93.38 178 ARG A C 1
ATOM 1460 O O . ARG A 1 178 ? -10.401 3.226 3.546 1.00 93.38 178 ARG A O 1
ATOM 1467 N N . ASP A 1 179 ? -11.947 2.961 5.159 1.00 92.12 179 ASP A N 1
ATOM 1468 C CA . ASP A 1 179 ? -12.707 1.920 4.476 1.00 92.12 179 ASP A CA 1
ATOM 1469 C C . ASP A 1 179 ? -13.830 2.597 3.674 1.00 92.12 179 ASP A C 1
ATOM 1471 O O . ASP A 1 179 ? -14.581 3.412 4.219 1.00 92.12 179 ASP A O 1
ATOM 1475 N N . LEU A 1 180 ? -13.890 2.339 2.366 1.00 89.75 180 LEU A N 1
ATOM 1476 C CA . LEU A 1 180 ? -14.951 2.846 1.489 1.00 89.75 180 LEU A CA 1
ATOM 1477 C C . LEU A 1 180 ? -16.053 1.795 1.276 1.00 89.75 180 LEU A C 1
ATOM 1479 O O . LEU A 1 180 ? -16.972 2.040 0.494 1.00 89.75 180 LEU A O 1
ATOM 1483 N N . SER A 1 181 ? -15.999 0.690 2.030 1.00 79.62 181 SER A N 1
ATOM 1484 C CA . SER A 1 181 ? -16.871 -0.482 2.031 1.00 79.62 181 SER A CA 1
ATOM 1485 C C . SER A 1 181 ? -16.754 -1.386 0.798 1.00 79.62 181 SER A C 1
ATOM 1487 O O . SER A 1 181 ? -16.445 -0.968 -0.324 1.00 79.62 181 SER A O 1
ATOM 1489 N N . GLY A 1 182 ? -17.010 -2.678 1.019 1.00 85.81 182 GLY A N 1
ATOM 1490 C CA . GLY A 1 182 ? -17.022 -3.710 -0.013 1.00 85.81 182 GLY A CA 1
ATOM 1491 C C . GLY A 1 182 ? -15.624 -4.071 -0.510 1.00 85.81 182 GLY A C 1
ATOM 1492 O O . GLY A 1 182 ? -15.001 -4.995 0.004 1.00 85.81 182 GLY A O 1
ATOM 1493 N N . ARG A 1 183 ? -15.161 -3.381 -1.558 1.00 93.38 183 ARG A N 1
ATOM 1494 C CA . ARG A 1 183 ? -13.898 -3.684 -2.259 1.00 93.38 183 ARG A CA 1
ATOM 1495 C C . ARG A 1 183 ? -12.953 -2.495 -2.378 1.00 93.38 183 ARG A C 1
ATOM 1497 O O . ARG A 1 183 ? -11.826 -2.670 -2.838 1.00 93.38 183 ARG A O 1
ATOM 1504 N N . ASP A 1 184 ? -13.399 -1.310 -1.983 1.00 95.50 184 ASP A N 1
ATOM 1505 C CA . ASP A 1 184 ? -12.632 -0.082 -2.122 1.00 95.50 184 ASP A CA 1
ATOM 1506 C C . ASP A 1 184 ? -12.174 0.397 -0.738 1.00 95.50 184 ASP A C 1
ATOM 1508 O O . ASP A 1 184 ? -12.944 0.411 0.218 1.00 95.50 184 ASP A O 1
ATOM 1512 N N . PHE A 1 185 ? -10.921 0.826 -0.628 1.00 96.06 185 PHE A N 1
ATOM 1513 C CA . PHE A 1 185 ? -10.375 1.430 0.588 1.00 96.06 185 PHE A CA 1
ATOM 1514 C C . PHE A 1 185 ? -9.251 2.404 0.238 1.00 96.06 185 PHE A C 1
ATOM 1516 O O . PHE A 1 185 ? -8.705 2.374 -0.861 1.00 96.06 185 PHE A O 1
ATOM 1523 N N . GLU A 1 186 ? -8.897 3.298 1.153 1.00 97.00 186 GLU A N 1
ATOM 1524 C CA . GLU A 1 186 ? -7.759 4.204 0.998 1.00 97.00 186 GLU A CA 1
ATOM 1525 C C . GLU A 1 186 ? -6.653 3.814 1.965 1.00 97.00 186 GLU A C 1
ATOM 1527 O O . GLU A 1 186 ? -6.894 3.568 3.153 1.00 97.00 186 GLU A O 1
ATOM 1532 N N . ILE A 1 187 ? -5.424 3.795 1.459 1.00 96.56 187 ILE A N 1
ATOM 1533 C CA . ILE A 1 187 ? -4.224 3.619 2.269 1.00 96.56 187 ILE A CA 1
ATOM 1534 C C . ILE A 1 187 ? -3.365 4.873 2.214 1.00 96.56 187 ILE A C 1
ATOM 1536 O O . ILE A 1 187 ? -3.300 5.534 1.183 1.00 96.56 187 ILE A O 1
ATOM 1540 N N . VAL A 1 188 ? -2.654 5.161 3.297 1.00 95.44 188 VAL A N 1
ATOM 1541 C CA . VAL A 1 188 ? -1.458 6.007 3.253 1.00 95.44 188 VAL A CA 1
ATOM 1542 C C . VAL A 1 188 ? -0.262 5.076 3.152 1.00 95.44 188 VAL A C 1
ATOM 1544 O O . VAL A 1 188 ? -0.057 4.234 4.030 1.00 95.44 188 VAL A O 1
ATOM 1547 N N . THR A 1 189 ? 0.482 5.172 2.053 1.00 95.44 189 THR A N 1
ATOM 1548 C CA . THR A 1 189 ? 1.667 4.350 1.801 1.00 95.44 189 THR A CA 1
ATOM 1549 C C . THR A 1 189 ? 2.774 4.665 2.806 1.00 95.44 189 THR A C 1
ATOM 1551 O O . THR A 1 189 ? 2.793 5.731 3.419 1.00 95.44 189 THR A O 1
ATOM 1554 N N . ASP A 1 190 ? 3.757 3.773 2.928 1.00 88.62 190 ASP A N 1
ATOM 1555 C CA . ASP A 1 190 ? 4.954 4.010 3.749 1.00 88.62 190 ASP A CA 1
ATOM 1556 C C . ASP A 1 190 ? 5.763 5.243 3.269 1.00 88.62 190 ASP A C 1
ATOM 1558 O O . ASP A 1 190 ? 6.557 5.799 4.022 1.00 88.62 190 ASP A O 1
ATOM 1562 N N . THR A 1 191 ? 5.530 5.714 2.036 1.00 86.62 191 THR A N 1
ATOM 1563 C CA . THR A 1 191 ? 6.084 6.967 1.488 1.00 86.62 191 THR A CA 1
ATOM 1564 C C . THR A 1 191 ? 5.240 8.212 1.796 1.00 86.62 191 THR A C 1
ATOM 1566 O O . THR A 1 191 ? 5.596 9.306 1.367 1.00 86.62 191 THR A O 1
ATOM 1569 N N . GLY A 1 192 ? 4.118 8.068 2.510 1.00 88.69 192 GLY A N 1
ATOM 1570 C CA . GLY A 1 192 ? 3.218 9.161 2.887 1.00 88.69 192 GLY A CA 1
ATOM 1571 C C . GLY A 1 192 ? 2.180 9.551 1.829 1.00 88.69 192 GLY A C 1
ATOM 1572 O O . GLY A 1 192 ? 1.471 10.536 2.016 1.00 88.69 192 GLY A O 1
ATOM 1573 N N . GLN A 1 193 ? 2.060 8.809 0.724 1.00 90.12 193 GLN A N 1
ATOM 1574 C CA . GLN A 1 193 ? 1.079 9.096 -0.327 1.00 90.12 193 GLN A CA 1
ATOM 1575 C C . GLN A 1 193 ? -0.257 8.412 -0.031 1.00 90.12 193 GLN A C 1
ATOM 1577 O O . GLN A 1 193 ? -0.293 7.222 0.276 1.00 90.12 193 GLN A O 1
ATOM 1582 N N . THR A 1 194 ? -1.367 9.134 -0.180 1.00 94.56 194 THR A N 1
ATOM 1583 C CA . THR A 1 194 ? -2.703 8.526 -0.111 1.00 94.56 194 THR A CA 1
ATOM 1584 C C . THR A 1 194 ? -3.053 7.877 -1.445 1.00 94.56 194 THR A C 1
ATOM 1586 O O . THR A 1 194 ? -3.023 8.531 -2.487 1.00 94.56 194 THR A O 1
ATOM 1589 N N . VAL A 1 195 ? -3.406 6.594 -1.417 1.00 95.75 195 VAL A N 1
ATOM 1590 C CA . VAL A 1 195 ? -3.756 5.797 -2.594 1.00 95.75 195 VAL A CA 1
ATOM 1591 C C . VAL A 1 195 ? -5.106 5.127 -2.374 1.00 95.75 195 VAL A C 1
ATOM 1593 O O . VAL A 1 195 ? -5.302 4.420 -1.385 1.00 95.75 195 VAL A O 1
ATOM 1596 N N . ARG A 1 196 ? -6.026 5.305 -3.329 1.00 96.50 196 ARG A N 1
ATOM 1597 C CA . ARG A 1 196 ? -7.263 4.523 -3.392 1.00 96.50 196 ARG A CA 1
ATOM 1598 C C . ARG A 1 196 ? -6.955 3.143 -3.954 1.00 96.50 196 ARG A C 1
ATOM 1600 O O . ARG A 1 196 ? -6.384 3.027 -5.035 1.00 96.50 196 ARG A O 1
ATOM 1607 N N . VAL A 1 197 ? -7.365 2.114 -3.236 1.00 96.19 197 VAL A N 1
ATOM 1608 C CA . VAL A 1 197 ? -7.198 0.708 -3.581 1.00 96.19 197 VAL A CA 1
ATOM 1609 C C . VAL A 1 197 ? -8.563 0.094 -3.869 1.00 96.19 197 VAL A C 1
ATOM 1611 O O . VAL A 1 197 ? -9.525 0.365 -3.155 1.00 96.19 197 VAL A O 1
ATOM 1614 N N . ARG A 1 198 ? -8.639 -0.742 -4.905 1.00 95.75 198 ARG A N 1
ATOM 1615 C CA . ARG A 1 198 ? -9.791 -1.583 -5.237 1.00 95.75 198 ARG A CA 1
ATOM 1616 C C . ARG A 1 198 ? -9.350 -3.033 -5.329 1.00 95.75 198 ARG A C 1
ATOM 1618 O O . ARG A 1 198 ? -8.517 -3.350 -6.171 1.00 95.75 198 ARG A O 1
ATOM 1625 N N . THR A 1 199 ? -9.909 -3.916 -4.512 1.00 95.19 199 THR A N 1
ATOM 1626 C CA . THR A 1 199 ? -9.628 -5.355 -4.604 1.00 95.19 199 THR A CA 1
ATOM 1627 C C . THR A 1 199 ? -10.439 -6.021 -5.717 1.00 95.19 199 THR A C 1
ATOM 1629 O O . THR A 1 199 ? -11.614 -5.715 -5.926 1.00 95.19 199 THR A O 1
ATOM 1632 N N . LEU A 1 200 ? -9.804 -6.946 -6.441 1.00 92.25 200 LEU A N 1
ATOM 1633 C CA . LEU A 1 200 ? -10.458 -7.826 -7.413 1.00 92.25 200 LEU A CA 1
ATOM 1634 C C . LEU A 1 200 ? -11.093 -9.062 -6.763 1.00 92.25 200 LEU A C 1
ATOM 1636 O O . LEU A 1 200 ? -11.861 -9.762 -7.422 1.00 92.25 200 LEU A O 1
ATOM 1640 N N . ARG A 1 201 ? -10.780 -9.347 -5.493 1.00 87.44 201 ARG A N 1
ATOM 1641 C CA . ARG A 1 201 ? -11.357 -10.490 -4.778 1.00 87.44 201 ARG A CA 1
ATOM 1642 C C . ARG A 1 201 ? -12.869 -10.316 -4.632 1.00 87.44 201 ARG A C 1
ATOM 1644 O O . ARG A 1 201 ? -13.371 -9.210 -4.426 1.00 87.44 201 ARG A O 1
ATOM 1651 N N . SER A 1 202 ? -13.599 -11.421 -4.761 1.00 82.50 202 SER A N 1
ATOM 1652 C CA . SER A 1 202 ? -15.056 -11.433 -4.623 1.00 82.50 202 SER A CA 1
ATOM 1653 C C . SER A 1 202 ? -15.508 -11.226 -3.181 1.00 82.50 202 SER A C 1
ATOM 1655 O O . SER A 1 202 ? -16.548 -10.601 -2.968 1.00 82.50 202 SER A O 1
ATOM 1657 N N . GLU A 1 203 ? -14.717 -11.727 -2.232 1.00 76.38 203 GLU A N 1
ATOM 1658 C CA . GLU A 1 203 ? -14.989 -11.703 -0.797 1.00 76.38 203 GLU A CA 1
ATOM 1659 C C . GLU A 1 203 ? -14.618 -10.349 -0.168 1.00 76.38 203 GLU A C 1
ATOM 1661 O O . GLU A 1 203 ? -13.565 -9.791 -0.506 1.00 76.38 203 GLU A O 1
ATOM 1666 N N . PRO A 1 204 ? -15.455 -9.818 0.745 1.00 75.88 204 PRO A N 1
ATOM 1667 C CA . PRO A 1 204 ? -15.101 -8.662 1.556 1.00 75.88 204 PRO A CA 1
ATOM 1668 C C . PRO A 1 204 ? -13.837 -8.960 2.362 1.00 75.88 204 PRO A C 1
ATOM 1670 O O . PRO A 1 204 ? -13.702 -10.027 2.957 1.00 75.88 204 PRO A O 1
ATOM 1673 N N . ILE A 1 205 ? -12.912 -8.008 2.386 1.00 79.88 205 ILE A N 1
ATOM 1674 C CA . ILE A 1 205 ? -11.732 -8.089 3.241 1.00 79.88 205 ILE A CA 1
ATOM 1675 C C . ILE A 1 205 ? -12.069 -7.306 4.504 1.00 79.88 205 ILE A C 1
ATOM 1677 O O . ILE A 1 205 ? -12.377 -6.119 4.407 1.00 79.88 205 ILE A O 1
ATOM 1681 N N . ASP A 1 206 ? -11.988 -7.947 5.670 1.00 83.06 206 ASP A N 1
ATOM 1682 C CA . ASP A 1 206 ? -12.104 -7.247 6.951 1.00 83.06 206 ASP A CA 1
ATOM 1683 C C . ASP A 1 206 ? -10.916 -6.294 7.123 1.00 83.06 206 ASP A C 1
ATOM 1685 O O . ASP A 1 206 ? -9.809 -6.685 7.507 1.00 83.06 206 ASP A O 1
ATOM 1689 N N . LEU A 1 207 ? -11.146 -5.025 6.789 1.00 87.06 207 LEU A N 1
ATOM 1690 C CA . LEU A 1 207 ? -10.184 -3.942 6.910 1.00 87.06 207 LEU A CA 1
ATOM 1691 C C . LEU A 1 207 ? -10.712 -2.920 7.905 1.00 87.06 207 LEU A C 1
ATOM 1693 O O . LEU A 1 207 ? -11.745 -2.294 7.701 1.00 87.06 207 LEU A O 1
ATOM 1697 N N . SER A 1 208 ? -9.957 -2.693 8.972 1.00 84.25 208 SER A N 1
ATOM 1698 C CA . SER A 1 208 ? -10.210 -1.585 9.891 1.00 84.25 208 SER A CA 1
ATOM 1699 C C . SER A 1 208 ? -9.223 -0.447 9.662 1.00 84.25 208 SER A C 1
ATOM 1701 O O . SER A 1 208 ? -8.052 -0.663 9.327 1.00 84.25 208 SER A O 1
ATOM 1703 N N . GLN A 1 209 ? -9.663 0.786 9.924 1.00 86.50 209 GLN A N 1
ATOM 1704 C CA . GLN A 1 209 ? -8.774 1.946 9.943 1.00 86.50 209 GLN A CA 1
ATOM 1705 C C . GLN A 1 209 ? -7.560 1.678 10.856 1.00 86.50 209 GLN A C 1
ATOM 1707 O O . GLN A 1 209 ? -7.679 1.184 11.977 1.00 86.50 209 GLN A O 1
ATOM 1712 N N . GLY A 1 210 ? -6.367 1.984 10.352 1.00 84.31 210 GLY A N 1
ATOM 1713 C CA . GLY A 1 210 ? -5.081 1.775 11.012 1.00 84.31 210 GLY A CA 1
ATOM 1714 C C . GLY A 1 210 ? -4.435 0.410 10.765 1.00 84.31 210 GLY A C 1
ATOM 1715 O O . GLY A 1 210 ? -3.277 0.229 11.154 1.00 84.31 210 GLY A O 1
ATOM 1716 N N . ASN A 1 211 ? -5.128 -0.539 10.122 1.00 87.50 211 ASN A N 1
ATOM 1717 C CA . ASN A 1 211 ? -4.536 -1.820 9.724 1.00 87.50 211 ASN A CA 1
ATOM 1718 C C . ASN A 1 211 ? -3.361 -1.597 8.774 1.00 87.50 211 ASN A C 1
ATOM 1720 O O . ASN A 1 211 ? -3.461 -0.805 7.834 1.00 87.50 211 ASN A O 1
ATOM 1724 N N . ARG A 1 212 ? -2.248 -2.295 9.019 1.00 90.44 212 ARG A N 1
ATOM 1725 C CA . ARG A 1 212 ? -1.133 -2.332 8.079 1.00 90.44 212 ARG A CA 1
ATOM 1726 C C . ARG A 1 212 ? -1.435 -3.361 6.998 1.00 90.44 212 ARG A C 1
ATOM 1728 O O . ARG A 1 212 ? -1.836 -4.481 7.298 1.00 90.44 212 ARG A O 1
ATOM 1735 N N . VAL A 1 213 ? -1.253 -2.967 5.748 1.00 93.56 213 VAL A N 1
ATOM 1736 C CA . VAL A 1 213 ? -1.562 -3.809 4.592 1.00 93.56 213 VAL A CA 1
ATOM 1737 C C . VAL A 1 213 ? -0.396 -3.818 3.617 1.00 93.56 213 VAL A C 1
ATOM 1739 O O . VAL A 1 213 ? 0.277 -2.802 3.415 1.00 93.56 213 VAL A O 1
ATOM 1742 N N . THR A 1 214 ? -0.176 -4.978 3.010 1.00 94.25 214 THR A N 1
ATOM 1743 C CA . THR A 1 214 ? 0.672 -5.168 1.839 1.00 94.25 214 THR A CA 1
ATOM 1744 C C . THR A 1 214 ? -0.242 -5.523 0.677 1.00 94.25 214 THR A C 1
ATOM 1746 O O . THR A 1 214 ? -0.946 -6.525 0.703 1.00 94.25 214 THR A O 1
ATOM 1749 N N . VAL A 1 215 ? -0.260 -4.677 -0.341 1.00 94.94 215 VAL A N 1
ATOM 1750 C CA . VAL A 1 215 ? -1.190 -4.760 -1.464 1.00 94.94 215 VAL A CA 1
ATOM 1751 C C . VAL A 1 215 ? -0.422 -5.007 -2.743 1.00 94.94 215 VAL A C 1
ATOM 1753 O O . VAL A 1 215 ? 0.444 -4.215 -3.102 1.00 94.94 215 VAL A O 1
ATOM 1756 N N . GLN A 1 216 ? -0.738 -6.091 -3.443 1.00 93.31 216 GLN A N 1
ATOM 1757 C CA . GLN A 1 216 ? -0.118 -6.426 -4.720 1.00 93.31 216 GLN A CA 1
ATOM 1758 C C . GLN A 1 216 ? -1.115 -6.214 -5.851 1.00 93.31 216 GLN A C 1
ATOM 1760 O O . GLN A 1 216 ? -2.227 -6.745 -5.833 1.00 93.31 216 GLN A O 1
ATOM 1765 N N . GLY A 1 217 ? -0.725 -5.435 -6.851 1.00 92.94 217 GLY A N 1
ATOM 1766 C CA . GLY A 1 217 ? -1.651 -4.997 -7.884 1.00 92.94 217 GLY A CA 1
ATOM 1767 C C . GLY A 1 217 ? -1.029 -4.014 -8.856 1.00 92.94 217 GLY A C 1
ATOM 1768 O O . GLY A 1 217 ? 0.190 -3.937 -8.972 1.00 92.94 217 GLY A O 1
ATOM 1769 N N . ARG A 1 218 ? -1.866 -3.252 -9.550 1.00 88.44 218 ARG A N 1
ATOM 1770 C CA . ARG A 1 218 ? -1.430 -2.273 -10.551 1.00 88.44 218 ARG A CA 1
ATOM 1771 C C . ARG A 1 218 ? -2.258 -1.004 -10.482 1.00 88.44 218 ARG A C 1
ATOM 1773 O O . ARG A 1 218 ? -3.390 -1.033 -10.017 1.00 88.44 218 ARG A O 1
ATOM 1780 N N . PHE A 1 219 ? -1.721 0.102 -10.978 1.00 86.25 219 PHE A N 1
ATOM 1781 C CA . PHE A 1 219 ? -2.498 1.330 -11.116 1.00 86.25 219 PHE A CA 1
ATOM 1782 C C . PHE A 1 219 ? -3.316 1.326 -12.407 1.00 86.25 219 PHE A C 1
ATOM 1784 O O . PHE A 1 219 ? -2.787 1.064 -13.483 1.00 86.25 219 PHE A O 1
ATOM 1791 N N . GLU A 1 220 ? -4.588 1.684 -12.292 1.00 88.56 220 GLU A N 1
ATOM 1792 C CA . GLU A 1 220 ? -5.509 1.901 -13.399 1.00 88.56 220 GLU A CA 1
ATOM 1793 C C . GLU A 1 220 ? -6.368 3.128 -13.078 1.00 88.56 220 GLU A C 1
ATOM 1795 O O . GLU A 1 220 ? -7.045 3.167 -12.054 1.00 88.56 220 GLU A O 1
ATOM 1800 N N . ASN A 1 221 ? -6.320 4.161 -13.925 1.00 87.56 221 ASN A N 1
ATOM 1801 C CA . ASN A 1 221 ? -7.117 5.385 -13.752 1.00 87.56 221 ASN A CA 1
ATOM 1802 C C . ASN A 1 221 ? -7.011 6.010 -12.338 1.00 87.56 221 ASN A C 1
ATOM 1804 O O . ASN A 1 221 ? -8.021 6.353 -11.729 1.00 87.56 221 ASN A O 1
ATOM 1808 N N . ASN A 1 222 ? -5.790 6.139 -11.798 1.00 85.94 222 ASN A N 1
ATOM 1809 C CA . ASN A 1 222 ? -5.498 6.622 -10.433 1.00 85.94 222 ASN A CA 1
ATOM 1810 C C . ASN A 1 222 ? -6.043 5.755 -9.280 1.00 85.94 222 ASN A C 1
ATOM 1812 O O . ASN A 1 222 ? -5.974 6.164 -8.121 1.00 85.94 222 ASN A O 1
ATOM 1816 N N . VAL A 1 223 ? -6.538 4.552 -9.566 1.00 94.19 223 VAL A N 1
ATOM 1817 C CA . VAL A 1 223 ? -6.930 3.558 -8.563 1.00 94.19 223 VAL A CA 1
ATOM 1818 C C . VAL A 1 223 ? -5.941 2.403 -8.609 1.00 94.19 223 VAL A C 1
ATOM 1820 O O . VAL A 1 223 ? -5.578 1.918 -9.677 1.00 94.19 223 VAL A O 1
ATOM 1823 N N . PHE A 1 224 ? -5.485 1.947 -7.451 1.00 93.81 224 PHE A N 1
ATOM 1824 C CA . PHE A 1 224 ? -4.666 0.752 -7.355 1.00 93.81 224 PHE A CA 1
ATOM 1825 C C . PHE A 1 224 ? -5.562 -0.487 -7.339 1.00 93.81 224 PHE A C 1
ATOM 1827 O O . PHE A 1 224 ? -6.215 -0.787 -6.343 1.00 93.81 224 PHE A O 1
ATOM 1834 N N . ILE A 1 225 ? -5.612 -1.203 -8.454 1.00 95.06 225 ILE A N 1
ATOM 1835 C CA . ILE A 1 225 ? -6.340 -2.457 -8.599 1.00 95.06 225 ILE A CA 1
ATOM 1836 C C . ILE A 1 225 ? -5.515 -3.570 -7.950 1.00 95.06 225 ILE A C 1
ATOM 1838 O O . ILE A 1 225 ? -4.550 -4.072 -8.531 1.00 95.06 225 ILE A O 1
ATOM 1842 N N . ALA A 1 226 ? -5.877 -3.926 -6.722 1.00 94.69 226 ALA A N 1
ATOM 1843 C CA . ALA A 1 226 ? -5.245 -4.972 -5.939 1.00 94.69 226 ALA A CA 1
ATOM 1844 C C . ALA A 1 226 ? -5.766 -6.352 -6.355 1.00 94.69 226 ALA A C 1
ATOM 1846 O O . ALA A 1 226 ? -6.959 -6.646 -6.271 1.00 94.69 226 ALA A O 1
ATOM 1847 N N . ARG A 1 227 ? -4.849 -7.223 -6.771 1.00 91.94 227 ARG A N 1
ATOM 1848 C CA . ARG A 1 227 ? -5.115 -8.656 -6.945 1.00 91.94 227 ARG A CA 1
ATOM 1849 C C . ARG A 1 227 ? -5.057 -9.372 -5.604 1.00 91.94 227 ARG A C 1
ATOM 1851 O O . ARG A 1 227 ? -5.854 -10.269 -5.341 1.00 91.94 227 ARG A O 1
ATOM 1858 N N . ASP A 1 228 ? -4.095 -8.969 -4.784 1.00 92.38 228 ASP A N 1
ATOM 1859 C CA . ASP A 1 228 ? -3.871 -9.545 -3.475 1.00 92.38 228 ASP A CA 1
ATOM 1860 C C . ASP A 1 228 ? -3.743 -8.455 -2.416 1.00 92.38 228 ASP A C 1
ATOM 1862 O O . ASP A 1 228 ? -3.162 -7.391 -2.653 1.00 92.38 228 ASP A O 1
ATOM 1866 N N . VAL A 1 229 ? -4.318 -8.732 -1.255 1.00 93.88 229 VAL A N 1
ATOM 1867 C CA . VAL A 1 229 ? -4.296 -7.855 -0.091 1.00 93.88 229 VAL A CA 1
ATOM 1868 C C . VAL A 1 229 ? -3.918 -8.733 1.082 1.00 93.88 229 VAL A C 1
ATOM 1870 O O . VAL A 1 229 ? -4.742 -9.485 1.601 1.00 93.88 229 VAL A O 1
ATOM 1873 N N . ASP A 1 230 ? -2.664 -8.630 1.488 1.00 92.12 230 ASP A N 1
ATOM 1874 C CA . ASP A 1 230 ? -2.203 -9.227 2.723 1.00 92.12 230 ASP A CA 1
ATOM 1875 C C . ASP A 1 230 ? -2.367 -8.200 3.839 1.00 92.12 230 ASP A C 1
ATOM 1877 O O . ASP A 1 230 ? -1.693 -7.162 3.893 1.00 92.12 230 ASP A O 1
ATOM 1881 N N . VAL A 1 231 ? -3.324 -8.465 4.718 1.00 90.38 231 VAL A N 1
ATOM 1882 C CA . VAL A 1 231 ? -3.480 -7.689 5.937 1.00 90.38 231 VAL A CA 1
ATOM 1883 C C . VAL A 1 231 ? -2.460 -8.243 6.905 1.00 90.38 231 VAL A C 1
ATOM 1885 O O . VAL A 1 231 ? -2.678 -9.297 7.504 1.00 90.38 231 VAL A O 1
ATOM 1888 N N . ALA A 1 232 ? -1.363 -7.506 7.086 1.00 83.44 232 ALA A N 1
ATOM 1889 C CA . ALA A 1 232 ? -0.453 -7.745 8.187 1.00 83.44 232 ALA A CA 1
ATOM 1890 C C . ALA A 1 232 ? -1.239 -7.447 9.466 1.00 83.44 232 ALA A C 1
ATOM 1892 O O . ALA A 1 232 ? -1.240 -6.318 9.966 1.00 83.44 232 ALA A O 1
ATOM 1893 N N . ARG A 1 233 ? -1.983 -8.456 9.945 1.00 65.44 233 ARG A N 1
ATOM 1894 C CA . ARG A 1 233 ? -2.737 -8.432 11.196 1.00 65.44 233 ARG A CA 1
ATOM 1895 C C . ARG A 1 233 ? -1.733 -8.009 12.240 1.00 65.44 233 ARG A C 1
ATOM 1897 O O . ARG A 1 233 ? -0.834 -8.783 12.535 1.00 65.44 233 ARG A O 1
ATOM 1904 N N . ASN A 1 234 ? -1.822 -6.737 12.637 1.00 58.66 234 ASN A N 1
ATOM 1905 C CA . ASN A 1 234 ? -0.730 -5.981 13.242 1.00 58.66 234 ASN A CA 1
ATOM 1906 C C . ASN A 1 234 ? 0.047 -6.855 14.237 1.00 58.66 234 ASN A C 1
ATOM 1908 O O . ASN A 1 234 ? -0.379 -6.987 15.379 1.00 58.66 234 ASN A O 1
ATOM 1912 N N . ALA A 1 235 ? 1.171 -7.444 13.826 1.00 54.22 235 ALA A N 1
ATOM 1913 C CA . ALA A 1 235 ? 1.981 -8.268 14.723 1.00 54.22 235 ALA A CA 1
ATOM 1914 C C . ALA A 1 235 ? 2.538 -7.423 15.888 1.00 54.22 235 ALA A C 1
ATOM 1916 O O . ALA A 1 235 ? 2.871 -7.943 16.946 1.00 54.22 235 ALA A O 1
ATOM 1917 N N . ASP A 1 236 ? 2.543 -6.098 15.713 1.00 59.72 236 ASP A N 1
ATOM 1918 C CA . ASP A 1 236 ? 2.917 -5.105 16.718 1.00 59.72 236 ASP A CA 1
ATOM 1919 C C . ASP A 1 236 ? 1.799 -4.809 17.735 1.00 59.72 236 ASP A C 1
ATOM 1921 O O . ASP A 1 236 ? 2.013 -4.075 18.703 1.00 59.72 236 ASP A O 1
ATOM 1925 N N . ARG A 1 237 ? 0.582 -5.332 17.531 1.00 69.62 237 ARG A N 1
ATOM 1926 C CA . ARG A 1 237 ? -0.503 -5.178 18.498 1.00 69.62 237 ARG A CA 1
ATOM 1927 C C . ARG A 1 237 ? -0.233 -6.092 19.685 1.00 69.62 237 ARG A C 1
ATOM 1929 O O . ARG A 1 237 ? -0.352 -7.312 19.596 1.00 69.62 237 ARG A O 1
ATOM 1936 N N . ARG A 1 238 ? 0.077 -5.489 20.830 1.00 86.88 238 ARG A N 1
ATOM 1937 C CA . ARG A 1 238 ? 0.129 -6.231 22.089 1.00 86.88 238 ARG A CA 1
ATOM 1938 C C . ARG A 1 238 ? -1.291 -6.600 22.471 1.00 86.88 238 ARG A C 1
ATOM 1940 O O . ARG A 1 238 ? -2.171 -5.736 22.490 1.00 86.88 238 ARG A O 1
ATOM 1947 N N . ARG A 1 239 ? -1.508 -7.876 22.776 1.00 92.81 239 ARG A N 1
ATOM 1948 C CA . ARG A 1 239 ? -2.741 -8.291 23.433 1.00 92.81 239 ARG A CA 1
ATOM 1949 C C . ARG A 1 239 ? -2.819 -7.557 24.770 1.00 92.81 239 ARG A C 1
ATOM 1951 O O . ARG A 1 239 ? -1.838 -7.520 25.511 1.00 92.81 239 ARG A O 1
ATOM 1958 N N . VAL A 1 240 ? -3.947 -6.914 25.019 1.00 95.12 240 VAL A N 1
ATOM 1959 C CA . VAL A 1 240 ? -4.221 -6.165 26.240 1.00 95.12 240 VAL A CA 1
ATOM 1960 C C . VAL A 1 240 ? -5.466 -6.733 26.896 1.00 95.12 240 VAL A C 1
ATOM 1962 O O . VAL A 1 240 ? -6.409 -7.149 26.224 1.00 95.12 240 VAL A O 1
ATOM 1965 N N . ASP A 1 241 ? -5.434 -6.747 28.215 1.00 97.62 241 ASP A N 1
ATOM 1966 C CA . ASP A 1 241 ? -6.533 -7.127 29.084 1.00 97.62 241 ASP A CA 1
ATOM 1967 C C . ASP A 1 241 ? -6.439 -6.199 30.288 1.00 97.62 241 ASP A C 1
ATOM 1969 O O . ASP A 1 241 ? -5.447 -6.236 31.022 1.00 97.62 241 ASP A O 1
ATOM 1973 N N . PHE A 1 242 ? -7.388 -5.275 30.412 1.00 97.81 242 PHE A N 1
ATOM 1974 C CA . PHE A 1 242 ? -7.372 -4.327 31.516 1.00 97.81 242 PHE A CA 1
ATOM 1975 C C . PHE A 1 242 ? -8.778 -3.935 31.980 1.00 97.81 242 PHE A C 1
ATOM 1977 O O . PHE A 1 242 ? -9.678 -3.743 31.156 1.00 97.81 242 PHE A O 1
ATOM 1984 N N . PRO A 1 243 ? -8.967 -3.764 33.299 1.00 98.50 243 PRO A N 1
ATOM 1985 C CA . PRO A 1 243 ? -10.145 -3.120 33.858 1.00 98.50 243 PRO A CA 1
ATOM 1986 C C . PRO A 1 243 ? -10.080 -1.592 33.708 1.00 98.50 243 PRO A C 1
ATOM 1988 O O . PRO A 1 243 ? -9.002 -0.985 33.663 1.00 98.50 243 PRO A O 1
ATOM 1991 N N . GLY A 1 244 ? -11.246 -0.955 33.655 1.00 98.06 244 GLY A N 1
ATOM 1992 C CA . GLY A 1 244 ? -11.374 0.496 33.627 1.00 98.06 244 GLY A CA 1
ATOM 1993 C C . GLY A 1 244 ? -12.803 0.987 33.828 1.00 98.06 244 GLY A C 1
ATOM 1994 O O . GLY A 1 244 ? -13.722 0.214 34.087 1.00 98.06 244 GLY A O 1
ATOM 1995 N N . VAL A 1 245 ? -12.975 2.300 33.711 1.00 98.50 245 VAL A N 1
ATOM 1996 C CA . VAL A 1 245 ? -14.267 2.990 33.796 1.00 98.50 245 VAL A CA 1
ATOM 1997 C C . VAL A 1 245 ? -14.540 3.701 32.481 1.00 98.50 245 VAL A C 1
ATOM 1999 O O . VAL A 1 245 ? -13.666 4.399 31.953 1.00 98.50 245 VAL A O 1
ATOM 2002 N N . VAL A 1 246 ? -15.744 3.544 31.942 1.00 98.38 246 VAL A N 1
ATOM 2003 C CA . VAL A 1 246 ? -16.171 4.265 30.742 1.00 98.38 246 VAL A CA 1
ATOM 2004 C C . VAL A 1 246 ? -16.290 5.753 31.071 1.00 98.38 246 VAL A C 1
ATOM 2006 O O . VAL A 1 246 ? -17.100 6.177 31.885 1.00 98.38 246 VAL A O 1
ATOM 2009 N N . VAL A 1 247 ? -15.470 6.577 30.427 1.00 98.38 247 VAL A N 1
ATOM 2010 C CA . VAL A 1 247 ? -15.480 8.037 30.595 1.00 98.38 247 VAL A CA 1
ATOM 2011 C C . VAL A 1 247 ? -16.570 8.662 29.736 1.00 98.38 247 VAL A C 1
ATOM 2013 O O . VAL A 1 247 ? -17.297 9.549 30.179 1.00 98.38 247 VAL A O 1
ATOM 2016 N N . SER A 1 248 ? -16.661 8.233 28.479 1.00 97.69 248 SER A N 1
ATOM 2017 C CA . SER A 1 248 ? -17.684 8.701 27.551 1.00 97.69 248 SER A CA 1
ATOM 2018 C C . SER A 1 248 ? -17.836 7.762 26.361 1.00 97.69 248 SER A C 1
ATOM 2020 O O . SER A 1 248 ? -16.919 7.028 25.985 1.00 97.69 248 SER A O 1
ATOM 2022 N N . ARG A 1 249 ? -19.008 7.825 25.731 1.00 97.06 249 ARG A N 1
ATOM 2023 C CA . ARG A 1 249 ? -19.307 7.143 24.476 1.00 97.06 249 ARG A CA 1
ATOM 2024 C C . ARG A 1 249 ? -19.168 8.131 23.324 1.00 97.06 249 ARG A C 1
ATOM 2026 O O . ARG A 1 249 ? -19.837 9.158 23.298 1.00 97.06 249 ARG A O 1
ATOM 2033 N N . VAL A 1 250 ? -18.264 7.831 22.393 1.00 94.62 250 VAL A N 1
ATOM 2034 C CA . VAL A 1 250 ? -17.947 8.698 21.240 1.00 94.62 250 VAL A CA 1
ATOM 2035 C C . VAL A 1 250 ? -18.784 8.312 20.019 1.00 94.62 250 VAL A C 1
ATOM 2037 O O . VAL A 1 250 ? -19.049 9.144 19.159 1.00 94.62 250 VAL A O 1
ATOM 2040 N N . GLY A 1 251 ? -19.214 7.053 19.937 1.00 91.06 251 GLY A N 1
ATOM 2041 C CA . GLY A 1 251 ? -20.078 6.545 18.875 1.00 91.06 251 GLY A CA 1
ATOM 2042 C C . GLY A 1 251 ? -20.626 5.160 19.209 1.00 91.06 251 GLY A C 1
ATOM 2043 O O . GLY A 1 251 ? -20.361 4.629 20.287 1.00 91.06 251 GLY A O 1
ATOM 2044 N N . SER A 1 252 ? -21.366 4.555 18.278 1.00 91.56 252 SER A N 1
ATOM 2045 C CA . SER A 1 252 ? -21.947 3.214 18.455 1.00 91.56 252 SER A CA 1
ATOM 2046 C C . SER A 1 252 ? -20.899 2.118 18.657 1.00 91.56 252 SER A C 1
ATOM 2048 O O . SER A 1 252 ? -21.193 1.122 19.301 1.00 91.56 252 SER A O 1
ATOM 2050 N N . SER A 1 253 ? -19.682 2.312 18.155 1.00 92.81 253 SER A N 1
ATOM 2051 C CA . SER A 1 253 ? -18.576 1.348 18.196 1.00 92.81 253 SER A CA 1
ATOM 2052 C C . SER A 1 253 ? -17.322 1.890 18.891 1.00 92.81 253 SER A C 1
ATOM 2054 O O . SER A 1 253 ? -16.232 1.335 18.740 1.00 92.81 253 SER A O 1
ATOM 2056 N N . ARG A 1 254 ? -17.437 3.010 19.625 1.00 95.94 254 ARG A N 1
ATOM 2057 C CA . ARG A 1 254 ? -16.282 3.692 20.228 1.00 95.94 254 ARG A CA 1
ATOM 2058 C C . ARG A 1 254 ? -16.567 4.249 21.623 1.00 95.94 254 ARG A C 1
ATOM 2060 O O . ARG A 1 254 ? -17.466 5.074 21.793 1.00 95.94 254 ARG A O 1
ATOM 2067 N N . LEU A 1 255 ? -15.717 3.882 22.580 1.00 97.81 255 LEU A N 1
ATOM 2068 C CA . LEU A 1 255 ? -15.713 4.373 23.961 1.00 97.81 255 LEU A CA 1
ATOM 2069 C C . LEU A 1 255 ? -14.374 5.041 24.297 1.00 97.81 255 LEU A C 1
ATOM 2071 O O . LEU A 1 255 ? -13.326 4.664 23.773 1.00 97.81 255 LEU A O 1
ATOM 2075 N N . LEU A 1 256 ? -14.401 6.010 25.208 1.00 97.88 256 LEU A N 1
ATOM 2076 C CA . LEU A 1 256 ? -13.227 6.421 25.969 1.00 97.88 256 LEU A CA 1
ATOM 2077 C C . LEU A 1 256 ? -13.270 5.703 27.312 1.00 97.88 256 LEU A C 1
ATOM 2079 O O . LEU A 1 256 ? -14.215 5.886 28.072 1.00 97.88 256 LEU A O 1
ATOM 2083 N N . VAL A 1 257 ? -12.254 4.898 27.607 1.00 98.19 257 VAL A N 1
ATOM 2084 C CA . VAL A 1 257 ? -12.162 4.124 28.851 1.00 98.19 257 VAL A CA 1
ATOM 2085 C C . VAL A 1 257 ? -10.936 4.582 29.622 1.00 98.19 257 VAL A C 1
ATOM 2087 O O . VAL A 1 257 ? -9.826 4.570 29.093 1.00 98.19 257 VAL A O 1
ATOM 2090 N N . ARG A 1 258 ? -11.119 4.992 30.876 1.00 98.44 258 ARG A N 1
ATOM 2091 C CA . ARG A 1 258 ? -10.015 5.249 31.798 1.00 98.44 258 ARG A CA 1
ATOM 2092 C C . ARG A 1 258 ? -9.641 3.927 32.447 1.00 98.44 258 ARG A C 1
ATOM 2094 O O . ARG A 1 258 ? -10.394 3.425 33.274 1.00 98.44 258 ARG A O 1
ATOM 2101 N N . GLY A 1 259 ? -8.510 3.360 32.047 1.00 98.06 259 GLY A N 1
ATOM 2102 C CA . GLY A 1 259 ? -7.989 2.155 32.681 1.00 98.06 259 GLY A CA 1
ATOM 2103 C C . GLY A 1 259 ? -7.606 2.420 34.135 1.00 98.06 259 GLY A C 1
ATOM 2104 O O . GLY A 1 259 ? -7.334 3.561 34.516 1.00 98.06 259 GLY A O 1
ATOM 2105 N N . ASP A 1 260 ? -7.513 1.360 34.933 1.00 98.19 260 ASP A N 1
ATOM 2106 C CA . ASP A 1 260 ? -7.123 1.456 36.350 1.00 98.19 260 ASP A CA 1
ATOM 2107 C C . ASP A 1 260 ? -5.719 2.029 36.568 1.00 98.19 260 ASP A C 1
ATOM 2109 O O . ASP A 1 260 ? -5.406 2.555 37.632 1.00 98.19 260 ASP A O 1
ATOM 2113 N N . ASN A 1 261 ? -4.886 2.030 35.526 1.00 96.94 261 ASN A N 1
ATOM 2114 C CA . ASN A 1 261 ? -3.609 2.740 35.517 1.00 96.94 261 ASN A CA 1
ATOM 2115 C C . ASN A 1 261 ? -3.731 4.263 35.300 1.00 96.94 261 ASN A C 1
ATOM 2117 O O . ASN A 1 261 ? -2.730 4.926 35.029 1.00 96.94 261 ASN A O 1
ATOM 2121 N N . GLY A 1 262 ? -4.944 4.818 35.352 1.00 97.44 262 GLY A N 1
ATOM 2122 C CA . GLY A 1 262 ? -5.237 6.245 35.210 1.00 97.44 262 GLY A CA 1
ATOM 2123 C C . GLY A 1 262 ? -5.188 6.780 33.774 1.00 97.44 262 GLY A C 1
ATOM 2124 O O . GLY A 1 262 ? -5.564 7.930 33.543 1.00 97.44 262 GLY A O 1
ATOM 2125 N N . ARG A 1 263 ? -4.757 5.980 32.790 1.00 97.44 263 ARG A N 1
ATOM 2126 C CA . ARG A 1 263 ? -4.673 6.403 31.382 1.00 97.44 263 ARG A CA 1
ATOM 2127 C C . ARG A 1 263 ? -6.018 6.262 30.682 1.00 97.44 263 ARG A C 1
ATOM 2129 O O . ARG A 1 263 ? -6.777 5.340 30.963 1.00 97.44 263 ARG A O 1
ATOM 2136 N N . ILE A 1 264 ? -6.288 7.156 29.734 1.00 97.31 264 ILE A N 1
ATOM 2137 C CA . ILE A 1 264 ? -7.486 7.097 28.890 1.00 97.31 264 ILE A CA 1
ATOM 2138 C C . ILE A 1 264 ? -7.135 6.414 27.570 1.00 97.31 264 ILE A C 1
ATOM 2140 O O . ILE A 1 264 ? -6.192 6.814 26.885 1.00 97.31 264 ILE A O 1
ATOM 2144 N N . TYR A 1 265 ? -7.925 5.407 27.220 1.00 97.38 265 TYR A N 1
ATOM 2145 C CA . TYR A 1 265 ? -7.828 4.651 25.984 1.00 97.38 265 TYR A CA 1
ATOM 2146 C C . TYR A 1 265 ? -9.053 4.914 25.115 1.00 97.38 265 TYR A C 1
ATOM 2148 O O . TYR A 1 265 ? -10.184 4.934 25.602 1.00 97.38 265 TYR A O 1
ATOM 2156 N N . THR A 1 266 ? -8.830 5.065 23.814 1.00 96.56 266 THR A N 1
ATOM 2157 C CA . THR A 1 266 ? -9.880 5.001 22.801 1.00 96.56 266 THR A CA 1
ATOM 2158 C C . THR A 1 266 ? -10.113 3.538 22.466 1.00 96.56 266 THR A C 1
ATOM 2160 O O . THR A 1 266 ? -9.291 2.913 21.795 1.00 96.56 266 THR A O 1
ATOM 2163 N N . VAL A 1 267 ? -11.226 2.994 22.940 1.00 96.25 267 VAL A N 1
ATOM 2164 C CA . VAL A 1 267 ? -11.616 1.606 22.713 1.00 96.25 267 VAL A CA 1
ATOM 2165 C C . VAL A 1 267 ? -12.577 1.550 21.530 1.00 96.25 267 VAL A C 1
ATOM 2167 O O . VAL A 1 267 ? -13.593 2.242 21.521 1.00 96.25 267 VAL A O 1
ATOM 2170 N N . THR A 1 268 ? -12.246 0.749 20.523 1.00 94.81 268 THR A N 1
ATOM 2171 C CA . THR A 1 268 ? -13.071 0.501 19.334 1.00 94.81 268 THR A CA 1
ATOM 2172 C C . THR A 1 268 ? -13.442 -0.970 19.255 1.00 94.81 268 THR A C 1
ATOM 2174 O O . THR A 1 268 ? -12.566 -1.805 19.461 1.00 94.81 268 THR A O 1
ATOM 2177 N N . ALA A 1 269 ? -14.686 -1.281 18.907 1.00 92.81 269 ALA A N 1
ATOM 2178 C CA . ALA A 1 269 ? -15.167 -2.647 18.698 1.00 92.81 269 ALA A CA 1
ATOM 2179 C C . ALA A 1 269 ? -15.915 -2.759 17.361 1.00 92.81 269 ALA A C 1
ATOM 2181 O O . ALA A 1 269 ? -16.380 -1.756 16.824 1.00 92.81 269 ALA A O 1
ATOM 2182 N N . ASP A 1 270 ? -16.028 -3.965 16.823 1.00 87.69 270 ASP A N 1
ATOM 2183 C CA . ASP A 1 270 ? -16.852 -4.302 15.654 1.00 87.69 270 ASP A CA 1
ATOM 2184 C C . ASP A 1 270 ? -18.331 -4.553 16.018 1.00 87.69 270 ASP A C 1
ATOM 2186 O O . ASP A 1 270 ? -19.202 -4.534 15.149 1.00 87.69 270 ASP A O 1
ATOM 2190 N N . PHE A 1 271 ? -18.639 -4.708 17.307 1.00 90.56 271 PHE A N 1
ATOM 2191 C CA . PHE A 1 271 ? -19.997 -4.800 17.845 1.00 90.56 271 PHE A CA 1
ATOM 2192 C C . PHE A 1 271 ? -20.493 -3.483 18.465 1.00 90.56 271 PHE A C 1
ATOM 2194 O O . PHE A 1 271 ? -19.729 -2.565 18.775 1.00 90.56 271 PHE A O 1
ATOM 2201 N N . SER A 1 272 ? -21.813 -3.392 18.667 1.00 93.50 272 SER A N 1
ATOM 2202 C CA . SER A 1 272 ? -22.430 -2.230 19.314 1.00 93.50 272 SER A CA 1
ATOM 2203 C C . SER A 1 272 ? -22.005 -2.113 20.778 1.00 93.50 272 SER A C 1
ATOM 2205 O O . SER A 1 272 ? -22.186 -3.031 21.577 1.00 93.50 272 SER A O 1
ATOM 2207 N N . LEU A 1 273 ? -21.519 -0.932 21.143 1.00 95.81 273 LEU A N 1
ATOM 2208 C CA . LEU A 1 273 ? -21.151 -0.528 22.498 1.00 95.81 273 LEU A CA 1
ATOM 2209 C C . LEU A 1 273 ? -22.260 0.285 23.178 1.00 95.81 273 LEU A C 1
ATOM 2211 O O . LEU A 1 273 ? -22.023 0.948 24.182 1.00 95.81 273 LEU A O 1
ATOM 2215 N N . SER A 1 274 ? -23.483 0.245 22.640 1.00 96.38 274 SER A N 1
ATOM 2216 C CA . SER A 1 274 ? -24.629 1.004 23.153 1.00 96.38 274 SER A CA 1
ATOM 2217 C C . SER A 1 274 ? -25.069 0.611 24.562 1.00 96.38 274 SER A C 1
ATOM 2219 O O . SER A 1 274 ? -25.763 1.397 25.194 1.00 96.38 274 SER A O 1
ATOM 2221 N N . ARG A 1 275 ? -24.693 -0.587 25.028 1.00 96.88 275 ARG A N 1
ATOM 2222 C CA . ARG A 1 275 ? -25.015 -1.090 26.372 1.00 96.88 275 ARG A CA 1
ATOM 2223 C C . ARG A 1 275 ? -24.130 -0.523 27.484 1.00 96.88 275 ARG A C 1
ATOM 2225 O O . ARG A 1 275 ? -24.367 -0.859 28.632 1.00 96.88 275 ARG A O 1
ATOM 2232 N N . PHE A 1 276 ? -23.090 0.230 27.127 1.00 97.56 276 PHE A N 1
ATOM 2233 C CA . PHE A 1 276 ? -22.143 0.801 28.075 1.00 97.56 276 PHE A CA 1
ATOM 2234 C C . PHE A 1 276 ? -22.360 2.309 28.181 1.00 97.56 276 PHE A C 1
ATOM 2236 O O . PHE A 1 276 ? -22.302 3.044 27.182 1.00 97.56 276 PHE A O 1
ATOM 2243 N N . ASP A 1 277 ? -22.584 2.757 29.403 1.00 97.44 277 ASP A N 1
ATOM 2244 C CA . ASP A 1 277 ? -22.794 4.139 29.784 1.00 97.44 277 ASP A CA 1
ATOM 2245 C C . ASP A 1 277 ? -21.591 4.710 30.526 1.00 97.44 277 ASP A C 1
ATOM 2247 O O . ASP A 1 277 ? -20.617 4.031 30.841 1.00 97.44 277 ASP A O 1
ATOM 2251 N N . ARG A 1 278 ? -21.611 6.029 30.716 1.00 98.06 278 ARG A N 1
ATOM 2252 C CA . ARG A 1 278 ? -20.582 6.710 31.494 1.00 98.06 278 ARG A CA 1
ATOM 2253 C C . ARG A 1 278 ? -20.595 6.177 32.930 1.00 98.06 278 ARG A C 1
ATOM 2255 O O . ARG A 1 278 ? -21.655 5.974 33.501 1.00 98.06 278 ARG A O 1
ATOM 2262 N N . ASP A 1 279 ? -19.401 6.045 33.494 1.00 98.06 279 ASP A N 1
ATOM 2263 C CA . ASP A 1 279 ? -19.114 5.541 34.836 1.00 98.06 279 ASP A CA 1
ATOM 2264 C C . ASP A 1 279 ? -19.313 4.022 35.017 1.00 98.06 279 ASP A C 1
ATOM 2266 O O . ASP A 1 279 ? -18.970 3.489 36.074 1.00 98.06 279 ASP A O 1
ATOM 2270 N N . ASP A 1 280 ? -19.710 3.296 33.962 1.00 98.31 280 ASP A N 1
ATOM 2271 C CA . ASP A 1 280 ? -19.729 1.832 33.969 1.00 98.31 280 ASP A CA 1
ATOM 2272 C C . ASP A 1 280 ? -18.324 1.258 34.159 1.00 98.31 280 ASP A C 1
ATOM 2274 O O . ASP A 1 280 ? -17.349 1.670 33.510 1.00 98.31 280 ASP A O 1
ATOM 2278 N N . ARG A 1 281 ? -18.234 0.248 35.026 1.00 98.38 281 ARG A N 1
ATOM 2279 C CA . ARG A 1 281 ? -17.017 -0.529 35.234 1.00 98.38 281 ARG A CA 1
ATOM 2280 C C . ARG A 1 281 ? -16.935 -1.622 34.179 1.00 98.38 281 ARG A C 1
ATOM 2282 O O . ARG A 1 281 ? -17.848 -2.428 34.032 1.00 98.38 281 ARG A O 1
ATOM 2289 N N . VAL A 1 282 ? -15.827 -1.658 33.447 1.00 98.38 282 VAL A N 1
ATOM 2290 C CA . VAL A 1 282 ? -15.649 -2.594 32.335 1.00 98.38 282 VAL A CA 1
ATOM 2291 C C . VAL A 1 282 ? -14.293 -3.282 32.368 1.00 98.38 282 VAL A C 1
ATOM 2293 O O . VAL A 1 282 ? -13.301 -2.708 32.819 1.00 98.38 282 VAL A O 1
ATOM 2296 N N . ARG A 1 283 ? -14.235 -4.497 31.824 1.00 98.19 283 ARG A N 1
ATOM 2297 C CA . ARG A 1 283 ? -12.999 -5.183 31.439 1.00 98.19 283 ARG A CA 1
ATOM 2298 C C . ARG A 1 283 ? -12.878 -5.167 29.924 1.00 98.19 283 ARG A C 1
ATOM 2300 O O . ARG A 1 283 ? -13.789 -5.604 29.225 1.00 98.19 283 ARG A O 1
ATOM 2307 N N . VAL A 1 284 ? -11.760 -4.656 29.418 1.00 97.88 284 VAL A N 1
ATOM 2308 C CA . VAL A 1 284 ? -11.483 -4.544 27.984 1.00 97.88 284 VAL A CA 1
ATOM 2309 C C . VAL A 1 284 ? -10.423 -5.568 27.605 1.00 97.88 284 VAL A C 1
ATOM 2311 O O . VAL A 1 284 ? -9.282 -5.473 28.058 1.00 97.88 284 VAL A O 1
ATOM 2314 N N . ILE A 1 285 ? -10.792 -6.513 26.741 1.00 97.06 285 ILE A N 1
ATOM 2315 C CA . ILE A 1 285 ? -9.897 -7.538 26.199 1.00 97.06 285 ILE A CA 1
ATOM 2316 C C . ILE A 1 285 ? -9.776 -7.318 24.697 1.00 97.06 285 ILE A C 1
ATOM 2318 O O . ILE A 1 285 ? -10.773 -7.224 23.982 1.00 97.06 285 ILE A O 1
ATOM 2322 N N . GLY A 1 286 ? -8.548 -7.237 24.203 1.00 94.69 286 GLY A N 1
ATOM 2323 C CA . GLY A 1 286 ? -8.300 -7.137 22.774 1.00 94.69 286 GLY A CA 1
ATOM 2324 C C . GLY A 1 286 ? -6.862 -6.769 22.485 1.00 94.69 286 GLY A C 1
ATOM 2325 O O . GLY A 1 286 ? -5.930 -7.312 23.075 1.00 94.69 286 GLY A O 1
ATOM 2326 N N . PHE A 1 287 ? -6.666 -5.823 21.579 1.00 90.81 287 PHE A N 1
ATOM 2327 C CA . PHE A 1 287 ? -5.353 -5.495 21.056 1.00 90.81 287 PHE A CA 1
ATOM 2328 C C . PHE A 1 287 ? -5.070 -3.995 21.089 1.00 90.81 287 PHE A C 1
ATOM 2330 O O . PHE A 1 287 ? -5.760 -3.196 20.451 1.00 90.81 287 PHE A O 1
ATOM 2337 N N . GLY A 1 288 ? -4.012 -3.619 21.805 1.00 88.75 288 GLY A N 1
ATOM 2338 C CA . GLY A 1 288 ? -3.590 -2.237 21.992 1.00 88.75 288 GLY A CA 1
ATOM 2339 C C . GLY A 1 288 ? -2.473 -1.815 21.038 1.00 88.75 288 GLY A C 1
ATOM 2340 O O . GLY A 1 288 ? -1.544 -2.573 20.760 1.00 88.75 288 GLY A O 1
ATOM 2341 N N . ASN A 1 289 ? -2.541 -0.567 20.577 1.00 84.88 289 ASN A N 1
ATOM 2342 C CA . ASN A 1 289 ? -1.430 0.161 19.971 1.00 84.88 289 ASN A CA 1
ATOM 2343 C C . ASN A 1 289 ? -1.399 1.582 20.558 1.00 84.88 289 ASN A C 1
ATOM 2345 O O . ASN A 1 289 ? -2.157 2.460 20.138 1.00 84.88 289 ASN A O 1
ATOM 2349 N N . GLY A 1 290 ? -0.567 1.791 21.583 1.00 88.25 290 GLY A N 1
ATOM 2350 C CA . GLY A 1 290 ? -0.561 3.032 22.359 1.00 88.25 290 GLY A CA 1
ATOM 2351 C C . GLY A 1 290 ? -1.873 3.226 23.128 1.00 88.25 290 GLY A C 1
ATOM 2352 O O . GLY A 1 290 ? -2.281 2.346 23.882 1.00 88.25 290 GLY A O 1
ATOM 2353 N N . SER A 1 291 ? -2.535 4.368 22.928 1.00 92.44 291 SER A N 1
ATOM 2354 C CA . SER A 1 291 ? -3.814 4.703 23.578 1.00 92.44 291 SER A CA 1
ATOM 2355 C C . SER A 1 291 ? -5.048 4.213 22.812 1.00 92.44 291 SER A C 1
ATOM 2357 O O . SER A 1 291 ? -6.163 4.545 23.199 1.00 92.44 291 SER A O 1
ATOM 2359 N N . ILE A 1 292 ? -4.885 3.467 21.716 1.00 91.31 292 ILE A N 1
ATOM 2360 C CA . ILE A 1 292 ? -6.004 2.923 20.936 1.00 91.31 292 ILE A CA 1
ATOM 2361 C C . ILE A 1 292 ? -6.071 1.417 21.159 1.00 91.31 292 ILE A C 1
ATOM 2363 O O . ILE A 1 292 ? -5.074 0.716 20.977 1.00 91.31 292 ILE A O 1
ATOM 2367 N N . VAL A 1 293 ? -7.251 0.923 21.519 1.00 94.06 293 VAL A N 1
ATOM 2368 C CA . VAL A 1 293 ? -7.504 -0.492 21.790 1.00 94.06 293 VAL A CA 1
ATOM 2369 C C . VAL A 1 293 ? -8.629 -0.978 20.891 1.00 94.06 293 VAL A C 1
ATOM 2371 O O . VAL A 1 293 ? -9.728 -0.439 20.914 1.00 94.06 293 VAL A O 1
ATOM 2374 N N . SER A 1 294 ? -8.348 -2.004 20.097 1.00 91.88 294 SER A N 1
ATOM 2375 C CA . SER A 1 294 ? -9.360 -2.761 19.362 1.00 91.88 294 SER A CA 1
ATOM 2376 C C . SER A 1 294 ? -9.857 -3.859 20.288 1.00 91.88 294 SER A C 1
ATOM 2378 O O . SER A 1 294 ? -9.098 -4.788 20.551 1.00 91.88 294 SER A O 1
ATOM 2380 N N . ALA A 1 295 ? -11.049 -3.706 20.853 1.00 94.38 295 ALA A N 1
ATOM 2381 C CA . ALA A 1 295 ? -11.614 -4.675 21.776 1.00 94.38 295 ALA A CA 1
ATOM 2382 C C . ALA A 1 295 ? -12.228 -5.843 21.004 1.00 94.38 295 ALA A C 1
ATOM 2384 O O . ALA A 1 295 ? -13.097 -5.630 20.164 1.00 94.38 295 ALA A O 1
ATOM 2385 N N . ASP A 1 296 ? -11.796 -7.053 21.341 1.00 93.94 296 ASP A N 1
ATOM 2386 C CA . ASP A 1 296 ? -12.461 -8.292 20.936 1.00 93.94 296 ASP A CA 1
ATOM 2387 C C . ASP A 1 296 ? -13.644 -8.566 21.873 1.00 93.94 296 ASP A C 1
ATOM 2389 O O . ASP A 1 296 ? -14.646 -9.173 21.503 1.00 93.94 296 ASP A O 1
ATOM 2393 N N . THR A 1 297 ? -13.528 -8.143 23.134 1.00 96.56 297 THR A N 1
ATOM 2394 C CA . THR A 1 297 ? -14.561 -8.330 24.150 1.00 96.56 297 THR A CA 1
ATOM 2395 C C . THR A 1 297 ? -14.537 -7.169 25.134 1.00 96.56 297 THR A C 1
ATOM 2397 O O . THR A 1 297 ? -13.476 -6.686 25.537 1.00 96.56 297 THR A O 1
ATOM 2400 N N . ILE A 1 298 ? -15.730 -6.716 25.519 1.00 97.44 298 ILE A N 1
ATOM 2401 C CA . ILE A 1 298 ? -15.926 -5.784 26.628 1.00 97.44 298 ILE A CA 1
ATOM 2402 C C . ILE A 1 298 ? -16.979 -6.387 27.551 1.00 97.44 298 ILE A C 1
ATOM 2404 O O . ILE A 1 298 ? -18.100 -6.669 27.112 1.00 97.44 298 ILE A O 1
ATOM 2408 N N . GLU A 1 299 ? -16.613 -6.584 28.810 1.00 97.69 299 GLU A N 1
ATOM 2409 C CA . GLU A 1 299 ? -17.462 -7.164 29.854 1.00 97.69 299 GLU A CA 1
ATOM 2410 C C . GLU A 1 299 ? -17.773 -6.100 30.905 1.00 97.69 299 GLU A C 1
ATOM 2412 O O . GLU A 1 299 ? -16.910 -5.278 31.211 1.00 97.69 299 GLU A O 1
ATOM 2417 N N . SER A 1 300 ? -18.993 -6.107 31.447 1.00 97.31 300 SER A N 1
ATOM 2418 C CA . SER A 1 300 ? -19.305 -5.331 32.653 1.00 97.31 300 SER A CA 1
ATOM 2419 C C . SER A 1 300 ? -18.702 -6.046 33.859 1.00 97.31 300 SER A C 1
ATOM 2421 O O . SER A 1 300 ? -18.804 -7.272 33.939 1.00 97.31 300 SER A O 1
ATOM 2423 N N . LEU A 1 301 ? -18.087 -5.290 34.767 1.00 95.75 301 LEU A N 1
ATOM 2424 C CA . LEU A 1 301 ? -17.576 -5.784 36.051 1.00 95.75 301 LEU A CA 1
ATOM 2425 C C . LEU A 1 301 ? -18.517 -5.437 37.204 1.00 95.75 301 LEU A C 1
ATOM 2427 O O . LEU A 1 301 ? -19.248 -4.430 37.074 1.00 95.75 301 LEU A O 1
#